Protein AF-A0AAJ7RKP2-F1 (afdb_monomer_lite)

Sequence (187 aa):
MNPEESEVTNAAKRKLEETSCDNNAKNNRKKKRFMWNNKCVTEAVYNLRLKQQQNFRIRKKSTSEDLPPESKAASKKQKMVFGRRIIDVDLWAQNDRCKKCGQILSLANIIEENRHGLASLLIIHCQECLLENSITTDKTFTAPDGKTMYDVNARIALGLIDAGMDWRHLNKLLGVLDMPPFNNHLL

Structure (mmCIF, N/CA/C/O backbone):
data_AF-A0AAJ7RKP2-F1
#
_entry.id   AF-A0AAJ7RKP2-F1
#
loop_
_atom_site.group_PDB
_atom_site.id
_atom_site.type_symbol
_atom_site.label_atom_id
_atom_site.label_alt_id
_atom_site.label_comp_id
_atom_site.label_asym_id
_atom_site.label_entity_id
_atom_site.label_seq_id
_atom_site.pdbx_PDB_ins_code
_atom_site.Cartn_x
_atom_site.Cartn_y
_atom_site.Cartn_z
_atom_site.occupancy
_atom_site.B_iso_or_equiv
_atom_site.auth_seq_id
_atom_site.auth_comp_id
_atom_site.auth_asym_id
_atom_site.auth_atom_id
_atom_site.pdbx_PDB_model_num
ATOM 1 N N . MET A 1 1 ? 67.454 -4.619 -50.460 1.00 35.38 1 MET A N 1
ATOM 2 C CA . MET A 1 1 ? 67.508 -3.650 -49.345 1.00 35.38 1 MET A CA 1
ATOM 3 C C . MET A 1 1 ? 66.074 -3.236 -49.052 1.00 35.38 1 MET A C 1
ATOM 5 O O . MET A 1 1 ? 65.345 -3.030 -50.013 1.00 35.38 1 MET A O 1
ATOM 9 N N . ASN A 1 2 ? 65.706 -3.163 -47.774 1.00 32.84 2 ASN A N 1
ATOM 10 C CA . ASN A 1 2 ? 64.462 -2.577 -47.229 1.00 32.84 2 ASN A CA 1
ATOM 11 C C . ASN A 1 2 ? 64.867 -1.304 -46.428 1.00 32.84 2 ASN A C 1
ATOM 13 O O . ASN A 1 2 ? 66.087 -1.109 -46.307 1.00 32.84 2 ASN A O 1
ATOM 17 N N . PRO A 1 3 ? 63.968 -0.520 -45.777 1.00 45.53 3 PRO A N 1
ATOM 18 C CA . PRO A 1 3 ? 62.492 -0.379 -45.874 1.00 45.53 3 PRO A CA 1
ATOM 19 C C . PRO A 1 3 ? 62.134 0.854 -46.772 1.00 45.53 3 PRO A C 1
ATOM 21 O O . PRO A 1 3 ? 62.784 0.943 -47.812 1.00 45.53 3 PRO A O 1
ATOM 24 N N . GLU A 1 4 ? 61.179 1.801 -46.620 1.00 33.44 4 GLU A N 1
ATOM 25 C CA . GLU A 1 4 ? 60.130 2.221 -45.639 1.00 33.44 4 GLU A CA 1
ATOM 26 C C . GLU A 1 4 ? 58.925 2.845 -46.415 1.00 33.44 4 GLU A C 1
ATOM 28 O O . GLU A 1 4 ? 59.119 3.294 -47.543 1.00 33.44 4 GLU A O 1
ATOM 33 N N . GLU A 1 5 ? 57.648 2.941 -45.990 1.00 36.19 5 GLU A N 1
ATOM 34 C CA . GLU A 1 5 ? 56.895 2.604 -44.750 1.00 36.19 5 GLU A CA 1
ATOM 35 C C . GLU A 1 5 ? 56.511 3.763 -43.773 1.00 36.19 5 GLU A C 1
ATOM 37 O O . GLU A 1 5 ? 56.813 3.714 -42.586 1.00 36.19 5 GLU A O 1
ATOM 42 N N . SER A 1 6 ? 55.752 4.775 -44.244 1.00 34.06 6 SER A N 1
ATOM 43 C CA . SER A 1 6 ? 54.867 5.652 -43.417 1.00 34.06 6 SER A CA 1
ATOM 44 C C . SER A 1 6 ? 53.669 6.149 -44.262 1.00 34.06 6 SER A C 1
ATOM 46 O O . SER A 1 6 ? 53.857 6.656 -45.362 1.00 34.06 6 SER A O 1
ATOM 48 N N . GLU A 1 7 ? 52.392 5.858 -43.978 1.00 36.50 7 GLU A N 1
ATOM 49 C CA . GLU A 1 7 ? 51.539 6.154 -42.804 1.00 36.50 7 GLU A CA 1
ATOM 50 C C . GLU A 1 7 ? 51.368 7.647 -42.465 1.00 36.50 7 GLU A C 1
ATOM 52 O O . GLU A 1 7 ? 52.338 8.319 -42.143 1.00 36.50 7 GLU A O 1
ATOM 57 N N . VAL A 1 8 ? 50.108 8.129 -42.443 1.00 37.19 8 VAL A N 1
ATOM 58 C CA . VAL A 1 8 ? 49.501 8.875 -41.310 1.00 37.19 8 VAL A CA 1
ATOM 59 C C . VAL A 1 8 ? 47.981 9.102 -41.518 1.00 37.19 8 VAL A C 1
ATOM 61 O O . VAL A 1 8 ? 47.532 9.791 -42.427 1.00 37.19 8 VAL A O 1
ATOM 64 N N . THR A 1 9 ? 47.207 8.458 -40.638 1.00 36.12 9 THR A N 1
ATOM 65 C CA . THR A 1 9 ? 45.833 8.735 -40.147 1.00 36.12 9 THR A CA 1
ATOM 66 C C . THR A 1 9 ? 44.694 9.218 -41.078 1.00 36.12 9 THR A C 1
ATOM 68 O O . THR A 1 9 ? 44.507 10.395 -41.380 1.00 36.12 9 THR A O 1
ATOM 71 N N . ASN A 1 10 ? 43.720 8.320 -41.288 1.00 40.62 10 ASN A N 1
ATOM 72 C CA . ASN A 1 10 ? 42.314 8.701 -41.489 1.00 40.62 10 ASN A CA 1
ATOM 73 C C . ASN A 1 10 ? 41.689 9.173 -40.156 1.00 40.62 10 ASN A C 1
ATOM 75 O O . ASN A 1 10 ? 41.161 8.355 -39.401 1.00 40.62 10 ASN A O 1
ATOM 79 N N . ALA A 1 11 ? 41.701 10.478 -39.858 1.00 32.72 11 ALA A N 1
ATOM 80 C CA . ALA A 1 11 ? 40.948 11.026 -38.723 1.00 32.72 11 ALA A CA 1
ATOM 81 C C . ALA A 1 11 ? 40.487 12.487 -38.905 1.00 32.72 11 ALA A C 1
ATOM 83 O O . ALA A 1 11 ? 41.212 13.346 -39.389 1.00 32.72 11 ALA A O 1
ATOM 84 N N . ALA A 1 12 ? 39.273 12.765 -38.417 1.00 35.06 12 ALA A N 1
ATOM 85 C CA . ALA A 1 12 ? 38.769 14.086 -38.023 1.00 35.06 12 ALA A CA 1
ATOM 86 C C . ALA A 1 12 ? 38.874 15.270 -39.021 1.00 35.06 12 ALA A C 1
ATOM 88 O O . ALA A 1 12 ? 39.629 16.217 -38.812 1.00 35.06 12 ALA A O 1
ATOM 89 N N . LYS A 1 13 ? 37.904 15.360 -39.946 1.00 36.78 13 LYS A N 1
ATOM 90 C CA . LYS A 1 13 ? 37.285 16.658 -40.303 1.00 36.78 13 LYS A CA 1
ATOM 91 C C . LYS A 1 13 ? 35.770 16.559 -40.535 1.00 36.78 13 LYS A C 1
ATOM 93 O O . LYS A 1 13 ? 35.232 16.875 -41.588 1.00 36.78 13 LYS A O 1
ATOM 98 N N . ARG A 1 14 ? 35.048 16.142 -39.485 1.00 41.62 14 ARG A N 1
ATOM 99 C CA . ARG A 1 14 ? 33.600 16.389 -39.377 1.00 41.62 14 ARG A CA 1
ATOM 100 C C . ARG A 1 14 ? 33.359 17.874 -39.087 1.00 41.62 14 ARG A C 1
ATOM 102 O O . ARG A 1 14 ? 33.571 18.287 -37.949 1.00 41.62 14 ARG A O 1
ATOM 109 N N . LYS A 1 15 ? 32.816 18.623 -40.047 1.00 37.19 15 LYS A N 1
ATOM 110 C CA . LYS A 1 15 ? 31.794 19.659 -39.803 1.00 37.19 15 LYS A CA 1
ATOM 111 C C . LYS A 1 15 ? 31.201 20.156 -41.122 1.00 37.19 15 LYS A C 1
ATOM 113 O O . LYS A 1 15 ? 31.945 20.482 -42.029 1.00 37.19 15 LYS A O 1
ATOM 118 N N . LEU A 1 16 ? 29.869 20.193 -41.145 1.00 37.41 16 LEU A N 1
ATOM 119 C CA . LEU A 1 16 ? 29.014 21.155 -41.846 1.00 37.41 16 LEU A CA 1
ATOM 120 C C . LEU A 1 16 ? 29.610 21.847 -43.082 1.00 37.41 16 LEU A C 1
ATOM 122 O O . LEU A 1 16 ? 30.238 22.891 -42.954 1.00 37.41 16 LEU A O 1
ATOM 126 N N . GLU A 1 17 ? 29.209 21.378 -44.258 1.00 35.06 17 GLU A N 1
ATOM 127 C CA . GLU A 1 17 ? 28.733 22.316 -45.270 1.00 35.06 17 GLU A CA 1
ATOM 128 C C . GLU A 1 17 ? 27.442 21.754 -45.872 1.00 35.06 17 GLU A C 1
ATOM 130 O O . GLU A 1 17 ? 27.392 20.635 -46.386 1.00 35.06 17 GLU A O 1
ATOM 135 N N . GLU A 1 18 ? 26.350 22.486 -45.669 1.00 37.09 18 GLU A N 1
ATOM 136 C CA . GLU A 1 18 ? 25.053 22.180 -46.258 1.00 37.09 18 GLU A CA 1
ATOM 137 C C . GLU A 1 18 ? 24.962 22.813 -47.651 1.00 37.09 18 GLU A C 1
ATOM 139 O O . GLU A 1 18 ? 25.555 23.861 -47.896 1.00 37.09 18 GLU A O 1
ATOM 144 N N . THR A 1 19 ? 24.106 22.229 -48.495 1.00 38.47 19 THR A N 1
ATOM 145 C CA . THR A 1 19 ? 23.291 22.834 -49.575 1.00 38.47 19 THR A CA 1
ATOM 146 C C . THR A 1 19 ? 23.445 22.176 -50.951 1.00 38.47 19 THR A C 1
ATOM 148 O O . THR A 1 19 ? 24.338 21.380 -51.205 1.00 38.47 19 THR A O 1
ATOM 151 N N . SER A 1 20 ? 22.473 22.484 -51.817 1.00 38.22 20 SER A N 1
ATOM 152 C CA . SER A 1 20 ? 22.301 22.010 -53.193 1.00 38.22 20 SER A CA 1
ATOM 153 C C . SER A 1 20 ? 22.175 20.492 -53.394 1.00 38.22 20 SER A C 1
ATOM 155 O O . SER A 1 20 ? 23.133 19.750 -53.584 1.00 38.22 20 SER A O 1
ATOM 157 N N . CYS A 1 21 ? 20.921 20.044 -53.475 1.00 34.94 21 CYS A N 1
ATOM 158 C CA . CYS A 1 21 ? 20.537 18.825 -54.193 1.00 34.94 21 CYS A CA 1
ATOM 159 C C . CYS A 1 21 ? 19.445 19.155 -55.225 1.00 34.94 21 CYS A C 1
ATOM 161 O O . CYS A 1 21 ? 18.422 18.478 -55.306 1.00 34.94 21 CYS A O 1
ATOM 163 N N . ASP A 1 22 ? 19.674 20.215 -56.005 1.00 45.34 22 ASP A N 1
ATOM 164 C CA . ASP A 1 22 ? 18.934 20.516 -57.231 1.00 45.34 22 ASP A CA 1
ATOM 165 C C . ASP A 1 22 ? 19.913 20.457 -58.411 1.00 45.34 22 ASP A C 1
ATOM 167 O O . ASP A 1 22 ? 20.700 21.375 -58.616 1.00 45.34 22 ASP A O 1
ATOM 171 N N . ASN A 1 23 ? 19.884 19.349 -59.163 1.00 41.62 23 ASN A N 1
ATOM 172 C CA . ASN A 1 23 ? 20.432 19.242 -60.522 1.00 41.62 23 ASN A CA 1
ATOM 173 C C . ASN A 1 23 ? 20.024 17.910 -61.182 1.00 41.62 23 ASN A C 1
ATOM 175 O O . ASN A 1 23 ? 20.745 16.919 -61.125 1.00 41.62 23 ASN A O 1
ATOM 179 N N . ASN A 1 24 ? 18.851 17.859 -61.819 1.00 37.16 24 ASN A N 1
ATOM 180 C CA . ASN A 1 24 ? 18.738 18.055 -63.275 1.00 37.16 24 ASN A CA 1
ATOM 181 C C . ASN A 1 24 ? 17.252 17.954 -63.699 1.00 37.16 24 ASN A C 1
ATOM 183 O O . ASN A 1 24 ? 16.451 17.270 -63.060 1.00 37.16 24 ASN A O 1
ATOM 187 N N . ALA A 1 25 ? 16.854 18.653 -64.761 1.00 44.56 25 ALA A N 1
ATOM 188 C CA . ALA A 1 25 ? 15.453 18.804 -65.154 1.00 44.56 25 ALA A CA 1
ATOM 189 C C . ALA A 1 25 ? 15.042 17.863 -66.300 1.00 44.56 25 ALA A C 1
ATOM 191 O O . ALA A 1 25 ? 15.819 17.674 -67.232 1.00 44.56 25 ALA A O 1
ATOM 192 N N . LYS A 1 26 ? 13.790 17.355 -66.253 1.00 38.03 26 LYS A N 1
ATOM 193 C CA . LYS A 1 26 ? 12.857 17.115 -67.394 1.00 38.03 26 LYS A CA 1
ATOM 194 C C . LYS A 1 26 ? 11.640 16.247 -67.002 1.00 38.03 26 LYS A C 1
ATOM 196 O O . LYS A 1 26 ? 11.509 15.107 -67.436 1.00 38.03 26 LYS A O 1
ATOM 201 N N . ASN A 1 27 ? 10.704 16.797 -66.218 1.00 42.06 27 ASN A N 1
ATOM 202 C CA . ASN A 1 27 ? 9.262 16.587 -66.458 1.00 42.06 27 ASN A CA 1
ATOM 203 C C . ASN A 1 27 ? 8.387 17.521 -65.605 1.00 42.06 27 ASN A C 1
ATOM 205 O O . ASN A 1 27 ? 8.597 17.659 -64.401 1.00 42.06 27 ASN A O 1
ATOM 209 N N . ASN A 1 28 ? 7.396 18.169 -66.222 1.00 49.28 28 ASN A N 1
ATOM 210 C CA . ASN A 1 28 ? 6.737 19.340 -65.636 1.00 49.28 28 ASN A CA 1
ATOM 211 C C . ASN A 1 28 ? 5.505 18.987 -64.776 1.00 49.28 28 ASN A C 1
ATOM 213 O O . ASN A 1 28 ? 4.363 19.269 -65.133 1.00 49.28 28 ASN A O 1
ATOM 217 N N . ARG A 1 29 ? 5.739 18.358 -63.617 1.00 52.34 29 ARG A N 1
ATOM 218 C CA . ARG A 1 29 ? 4.747 18.238 -62.532 1.00 52.34 29 ARG A CA 1
ATOM 219 C C . ARG A 1 29 ? 5.409 18.584 -61.200 1.00 52.34 29 ARG A C 1
ATOM 221 O O . ARG A 1 29 ? 6.260 17.834 -60.725 1.00 52.34 29 ARG A O 1
ATOM 228 N N . LYS A 1 30 ? 4.998 19.696 -60.575 1.00 52.50 30 LYS A N 1
ATOM 229 C CA . LYS A 1 30 ? 5.442 20.103 -59.227 1.00 52.50 30 LYS A CA 1
ATOM 230 C C . LYS A 1 30 ? 5.014 19.044 -58.197 1.00 52.50 30 LYS A C 1
ATOM 232 O O . LYS A 1 30 ? 3.903 19.102 -57.675 1.00 52.50 30 LYS A O 1
ATOM 237 N N . LYS A 1 31 ? 5.877 18.057 -57.917 1.00 60.72 31 LYS A N 1
ATOM 238 C CA . LYS A 1 31 ? 5.643 17.052 -56.865 1.00 60.72 31 LYS A CA 1
ATOM 239 C C . LYS A 1 31 ? 5.472 17.776 -55.526 1.00 60.72 31 LYS A C 1
ATOM 241 O O . LYS A 1 31 ? 6.355 18.532 -55.122 1.00 60.72 31 LYS A O 1
ATOM 246 N N . LYS A 1 32 ? 4.345 17.555 -54.841 1.00 66.56 32 LYS A N 1
ATOM 247 C CA . LYS A 1 32 ? 4.100 18.122 -53.507 1.00 66.56 32 LYS A CA 1
ATOM 248 C C . LYS A 1 32 ? 5.187 17.612 -52.553 1.00 66.56 32 LYS A C 1
ATOM 250 O O . LYS A 1 32 ? 5.325 16.405 -52.366 1.00 66.56 32 LYS A O 1
ATOM 255 N N . ARG A 1 33 ? 5.983 18.521 -51.978 1.00 77.00 33 ARG A N 1
ATOM 256 C CA . ARG A 1 33 ? 6.987 18.185 -50.956 1.00 77.00 33 ARG A CA 1
ATOM 257 C C . ARG A 1 33 ? 6.261 18.070 -49.619 1.00 77.00 33 ARG A C 1
ATOM 259 O O . ARG A 1 33 ? 5.854 19.080 -49.053 1.00 77.00 33 ARG A O 1
ATOM 266 N N . PHE A 1 34 ? 6.065 16.848 -49.137 1.00 82.31 34 PHE A N 1
ATOM 267 C CA . PHE A 1 34 ? 5.473 16.619 -47.824 1.00 82.31 34 PHE A CA 1
ATOM 268 C C . PHE A 1 34 ? 6.541 16.827 -46.748 1.00 82.31 34 PHE A C 1
ATOM 270 O O . PHE A 1 34 ? 7.659 16.323 -46.864 1.00 82.31 34 PHE A O 1
ATOM 277 N N . MET A 1 35 ? 6.209 17.600 -45.717 1.00 85.12 35 MET A N 1
ATOM 278 C CA . MET A 1 35 ? 7.145 18.036 -44.678 1.00 85.12 35 MET A CA 1
ATOM 279 C C . MET A 1 35 ? 6.610 17.662 -43.299 1.00 85.12 35 MET A C 1
ATOM 281 O O . MET A 1 35 ? 5.422 17.820 -43.027 1.00 85.12 35 MET A O 1
ATOM 285 N N . TRP A 1 36 ? 7.484 17.193 -42.411 1.00 80.69 36 TRP A N 1
ATOM 286 C CA . TRP A 1 36 ? 7.141 16.938 -41.012 1.00 80.69 36 TRP A CA 1
ATOM 287 C C . TRP A 1 36 ? 8.339 17.235 -40.110 1.00 80.69 36 TRP A C 1
ATOM 289 O O . TRP A 1 36 ? 9.425 16.709 -40.350 1.00 80.69 36 TRP A O 1
ATOM 299 N N . ASN A 1 37 ? 8.150 18.062 -39.076 1.00 79.56 37 ASN A N 1
ATOM 300 C CA . ASN A 1 37 ? 9.216 18.573 -38.198 1.00 79.56 37 ASN A CA 1
ATOM 301 C C . ASN A 1 37 ? 10.446 19.047 -39.005 1.00 79.56 37 ASN A C 1
ATOM 303 O O . ASN A 1 37 ? 11.563 18.577 -38.796 1.00 79.56 37 ASN A O 1
ATOM 307 N N . ASN A 1 38 ? 10.201 19.921 -39.987 1.00 77.31 38 ASN A N 1
ATOM 308 C CA . ASN A 1 38 ? 11.175 20.502 -40.921 1.00 77.31 38 ASN A CA 1
ATOM 309 C C . ASN A 1 38 ? 11.987 19.504 -41.777 1.00 77.31 38 ASN A C 1
ATOM 311 O O . ASN A 1 38 ? 12.939 19.904 -42.440 1.00 77.31 38 ASN A O 1
ATOM 315 N N . LYS A 1 39 ? 11.588 18.226 -41.847 1.00 82.31 39 LYS A N 1
ATOM 316 C CA . LYS A 1 39 ? 12.206 17.212 -42.719 1.00 82.31 39 LYS A CA 1
ATOM 317 C C . LYS A 1 39 ? 11.272 16.818 -43.864 1.00 82.31 39 LYS A C 1
ATOM 319 O O . LYS A 1 39 ? 10.075 16.628 -43.645 1.00 82.31 39 LYS A O 1
ATOM 324 N N . CYS A 1 40 ? 11.827 16.654 -45.068 1.00 84.50 40 CYS A N 1
ATOM 325 C CA . CYS A 1 40 ? 11.116 16.051 -46.200 1.00 84.50 40 CYS A CA 1
ATOM 326 C C . CYS A 1 40 ? 10.730 14.602 -45.863 1.00 84.50 40 CYS A C 1
ATOM 328 O O . CYS A 1 40 ? 11.550 13.834 -45.361 1.00 84.50 40 CYS A O 1
ATOM 330 N N . VAL A 1 41 ? 9.486 14.228 -46.155 1.00 86.75 41 VAL A N 1
ATOM 331 C CA . VAL A 1 41 ? 8.935 12.879 -45.972 1.00 86.75 41 VAL A CA 1
ATOM 332 C C . VAL A 1 41 ? 8.134 12.461 -47.208 1.00 86.75 41 VAL A C 1
ATOM 334 O O . VAL A 1 41 ? 7.788 13.286 -48.052 1.00 86.75 41 VAL A O 1
ATOM 337 N N . THR A 1 42 ? 7.822 11.170 -47.328 1.00 87.62 42 THR A N 1
ATOM 338 C CA . THR A 1 42 ? 6.896 10.685 -48.360 1.00 87.62 42 THR A CA 1
ATOM 339 C C . THR A 1 42 ? 5.444 11.003 -47.994 1.00 87.62 42 THR A C 1
ATOM 341 O O . THR A 1 42 ? 5.091 11.132 -46.819 1.00 87.62 42 THR A O 1
ATOM 344 N N . GLU A 1 43 ? 4.582 11.079 -49.009 1.00 88.25 43 GLU A N 1
ATOM 345 C CA . GLU A 1 43 ?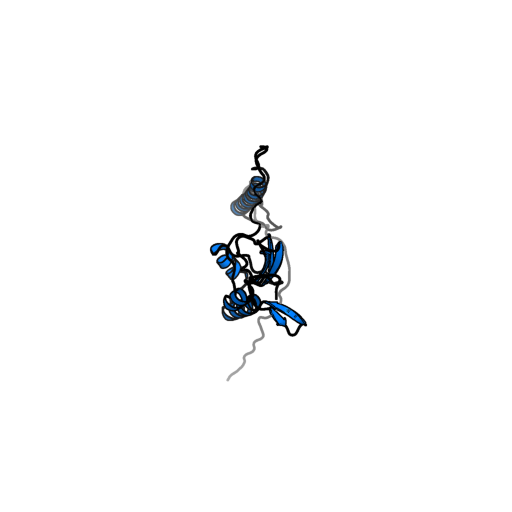 3.137 11.306 -48.863 1.00 88.25 43 GLU A CA 1
ATOM 346 C C . GLU A 1 43 ? 2.480 10.298 -47.906 1.00 88.25 43 GLU A C 1
ATOM 348 O O . GLU A 1 43 ? 1.730 10.681 -47.009 1.00 88.25 43 GLU A O 1
ATOM 353 N N . ALA A 1 44 ? 2.845 9.016 -48.016 1.00 84.94 44 ALA A N 1
ATOM 354 C CA . ALA A 1 44 ? 2.363 7.960 -47.128 1.00 84.94 44 ALA A CA 1
ATOM 355 C C . ALA A 1 44 ? 2.734 8.205 -45.652 1.00 84.94 44 ALA A C 1
ATOM 357 O O . ALA A 1 44 ? 1.886 8.057 -44.773 1.00 84.94 44 ALA A O 1
ATOM 358 N N . VAL A 1 45 ? 3.972 8.632 -45.367 1.00 84.50 45 VAL A N 1
ATOM 359 C CA . VAL A 1 45 ? 4.431 8.937 -43.998 1.00 84.50 45 VAL A CA 1
ATOM 360 C C . VAL A 1 45 ? 3.725 10.171 -43.433 1.00 84.50 45 VAL A C 1
ATOM 362 O O . VAL A 1 45 ? 3.376 10.189 -42.253 1.00 84.50 45 VAL A O 1
ATOM 365 N N . TYR A 1 46 ? 3.478 11.188 -44.260 1.00 90.00 46 TYR A N 1
ATOM 366 C CA . TYR A 1 46 ? 2.739 12.386 -43.860 1.00 90.00 46 TYR A CA 1
ATOM 367 C C . TYR A 1 46 ? 1.268 12.070 -43.540 1.00 90.00 46 TYR A C 1
ATOM 369 O O . TYR A 1 46 ? 0.792 12.365 -42.441 1.00 90.00 46 TYR A O 1
ATOM 377 N N . ASN A 1 47 ? 0.576 11.377 -44.447 1.00 89.88 47 ASN A N 1
ATOM 378 C CA . ASN A 1 47 ? -0.832 11.008 -44.290 1.00 89.88 47 ASN A CA 1
ATOM 379 C C . ASN A 1 47 ? -1.050 10.043 -43.107 1.00 89.88 47 ASN A C 1
ATOM 381 O O . ASN A 1 47 ? -2.022 10.188 -42.361 1.00 89.88 47 ASN A O 1
ATOM 385 N N . LEU A 1 48 ? -0.115 9.115 -42.862 1.00 89.44 48 LEU A N 1
ATOM 386 C CA . LEU A 1 48 ? -0.133 8.244 -41.681 1.00 89.44 48 LEU A CA 1
ATOM 387 C C . LEU A 1 48 ? -0.058 9.048 -40.372 1.00 89.44 48 LEU A C 1
ATOM 389 O O . LEU A 1 48 ? -0.813 8.772 -39.439 1.00 89.44 48 LEU A O 1
ATOM 393 N N . ARG A 1 49 ? 0.813 10.064 -40.300 1.00 88.44 49 ARG A N 1
ATOM 394 C CA . ARG A 1 49 ? 0.973 10.910 -39.104 1.00 88.44 49 ARG A CA 1
ATOM 395 C C . ARG A 1 49 ? -0.230 11.828 -38.865 1.00 88.44 49 ARG A C 1
ATOM 397 O O . ARG A 1 49 ? -0.629 12.000 -37.714 1.00 88.44 49 ARG A O 1
ATOM 404 N N . LEU A 1 50 ? -0.868 12.340 -39.922 1.00 87.50 50 LEU A N 1
ATOM 405 C CA . LEU A 1 50 ? -2.152 13.046 -39.804 1.00 87.50 50 LEU A CA 1
ATOM 406 C C . LEU A 1 50 ? -3.252 12.134 -39.239 1.00 87.50 50 LEU A C 1
ATOM 408 O O . LEU A 1 50 ? -3.930 12.517 -38.283 1.00 87.50 50 LEU A O 1
ATOM 412 N N . LYS A 1 51 ? -3.382 10.902 -39.753 1.00 87.81 51 LYS A N 1
ATOM 413 C CA . LYS A 1 51 ? -4.353 9.914 -39.248 1.00 87.81 51 LYS A CA 1
ATOM 414 C C . LYS A 1 51 ? -4.090 9.545 -37.781 1.00 87.81 51 LYS A C 1
ATOM 416 O O . LYS A 1 51 ? -5.027 9.429 -36.996 1.00 87.81 51 LYS A O 1
ATOM 421 N N . GLN A 1 52 ? -2.823 9.434 -37.373 1.00 85.62 52 GLN A N 1
ATOM 422 C CA . GLN A 1 52 ? -2.450 9.248 -35.965 1.00 85.62 52 GLN A CA 1
ATOM 423 C C . GLN A 1 52 ? -2.889 10.437 -35.092 1.00 85.62 52 GLN A C 1
ATOM 425 O O . GLN A 1 52 ? -3.527 10.221 -34.061 1.00 85.62 52 GLN A O 1
ATOM 430 N N . GLN A 1 53 ? -2.623 11.684 -35.502 1.00 83.12 53 GLN A N 1
ATOM 431 C CA . GLN A 1 53 ? -3.070 12.873 -34.758 1.00 83.12 53 GLN A CA 1
ATOM 432 C C . GLN A 1 53 ? -4.598 12.965 -34.643 1.00 83.12 53 GLN A C 1
ATOM 434 O O . GLN A 1 53 ? -5.107 13.299 -33.572 1.00 83.12 53 GLN A O 1
ATOM 439 N N . GLN A 1 54 ? -5.335 12.642 -35.711 1.00 80.12 54 GLN A N 1
ATOM 440 C CA . GLN A 1 54 ? -6.798 12.567 -35.678 1.00 80.12 54 GLN A CA 1
ATOM 441 C C . GLN A 1 54 ? -7.275 11.517 -34.667 1.00 80.12 54 GLN A C 1
ATOM 443 O O . GLN A 1 54 ? -8.072 11.848 -33.794 1.00 80.12 54 GLN A O 1
ATOM 448 N N . ASN A 1 55 ? -6.720 10.302 -34.693 1.00 79.44 55 ASN A N 1
ATOM 449 C CA . ASN A 1 55 ? -7.074 9.241 -33.745 1.00 79.44 55 ASN A CA 1
ATOM 450 C C . ASN A 1 55 ? -6.804 9.634 -32.277 1.00 79.44 55 ASN A C 1
ATOM 452 O O . ASN A 1 55 ? -7.613 9.320 -31.404 1.00 79.44 55 ASN A O 1
ATOM 456 N N . PHE A 1 56 ? -5.710 10.350 -31.986 1.00 69.69 56 PHE A N 1
ATOM 457 C CA . PHE A 1 56 ? -5.446 10.879 -30.639 1.00 69.69 56 PHE A CA 1
ATOM 458 C C . PHE A 1 56 ? -6.448 11.965 -30.212 1.00 69.69 56 PHE A C 1
ATOM 460 O O . PHE A 1 56 ? -6.855 11.991 -29.050 1.00 69.69 56 PHE A O 1
ATOM 467 N N . ARG A 1 57 ? -6.875 12.842 -31.132 1.00 69.38 57 ARG A N 1
ATOM 468 C CA . ARG A 1 57 ? -7.906 13.862 -30.860 1.00 69.38 57 ARG A CA 1
ATOM 469 C C . ARG A 1 57 ? -9.286 13.241 -30.643 1.00 69.38 57 ARG A C 1
ATOM 471 O O . ARG A 1 57 ? -9.955 13.613 -29.687 1.00 69.38 57 ARG A O 1
ATOM 478 N N . ILE A 1 58 ? -9.671 12.268 -31.472 1.00 69.88 58 ILE A N 1
ATOM 479 C CA . ILE A 1 58 ? -10.931 11.519 -31.342 1.00 69.88 58 ILE A CA 1
ATOM 480 C C . ILE A 1 58 ? -10.984 10.821 -29.980 1.00 69.88 58 ILE A C 1
ATOM 482 O O . ILE A 1 58 ? -11.939 11.033 -29.243 1.00 69.88 58 ILE A O 1
ATOM 486 N N . ARG A 1 59 ? -9.921 10.096 -29.593 1.00 61.97 59 ARG A N 1
ATOM 487 C CA . ARG A 1 59 ? -9.834 9.443 -28.273 1.00 61.97 59 ARG A CA 1
ATOM 488 C C . ARG A 1 59 ? -9.992 10.418 -27.107 1.00 61.97 59 ARG A C 1
ATOM 490 O O . ARG A 1 59 ? -10.670 10.079 -26.148 1.00 61.97 59 ARG A O 1
ATOM 497 N N . LYS A 1 60 ? -9.408 11.623 -27.182 1.00 57.44 60 LYS A N 1
ATOM 498 C CA . LYS A 1 60 ? -9.626 12.657 -26.155 1.00 57.44 60 LYS A CA 1
ATOM 499 C C . LYS A 1 60 ? -11.070 13.175 -26.127 1.00 57.44 60 LYS A C 1
ATOM 501 O O . LYS A 1 60 ? -11.559 13.453 -25.041 1.00 57.44 60 LYS A O 1
ATOM 506 N N . LYS A 1 61 ? -11.741 13.291 -27.281 1.00 54.41 61 LYS A N 1
ATOM 507 C CA . LYS A 1 61 ? -13.119 13.806 -27.381 1.00 54.41 61 LYS A CA 1
ATOM 508 C C . LYS A 1 61 ? -14.169 12.799 -26.892 1.00 54.41 61 LYS A C 1
ATOM 510 O O . LYS A 1 61 ? -15.075 13.186 -26.163 1.00 54.41 61 LYS A O 1
ATOM 515 N N . SER A 1 62 ? -13.992 11.505 -27.179 1.00 55.44 62 SER A N 1
ATOM 516 C CA . SER A 1 62 ? -14.847 10.436 -26.627 1.00 55.44 62 SER A CA 1
ATOM 517 C C . SER A 1 62 ? -14.760 10.320 -25.099 1.00 55.44 62 SER A C 1
ATOM 519 O O . SER A 1 62 ? -15.688 9.856 -24.459 1.00 55.44 62 SER A O 1
ATOM 521 N N . THR A 1 63 ? -13.671 10.779 -24.472 1.00 46.38 63 THR A N 1
ATOM 522 C CA . THR A 1 63 ? -13.565 10.831 -22.999 1.00 46.38 63 THR A CA 1
ATOM 523 C C . THR A 1 63 ? -14.304 12.032 -22.383 1.00 46.38 63 THR A C 1
ATOM 525 O O . THR A 1 63 ? -14.382 12.125 -21.163 1.00 46.38 63 THR A O 1
ATOM 528 N N . SER A 1 64 ? -14.841 12.956 -23.191 1.00 54.00 64 SER A N 1
ATOM 529 C CA . SER A 1 64 ? -15.469 14.201 -22.716 1.00 54.00 64 SER A CA 1
ATOM 530 C C . SER A 1 64 ? -16.946 14.388 -23.080 1.00 54.00 64 SER A C 1
ATOM 532 O O . SER A 1 64 ? -17.536 15.354 -22.610 1.00 54.00 64 SER A O 1
ATOM 534 N N . GLU A 1 65 ? -17.542 13.525 -23.911 1.00 52.09 65 GLU A N 1
ATOM 535 C CA . GLU A 1 65 ? -18.911 13.736 -24.432 1.00 52.09 65 GLU A CA 1
ATOM 536 C C . GLU A 1 65 ? -19.928 12.639 -24.056 1.00 52.09 65 GLU A C 1
ATOM 538 O O . GLU A 1 65 ? -21.128 12.881 -24.145 1.00 52.09 65 GLU A O 1
ATOM 543 N N . ASP A 1 66 ? -19.487 11.481 -23.551 1.00 48.34 66 ASP A N 1
ATOM 544 C CA . ASP A 1 66 ? -20.364 10.361 -23.170 1.00 48.34 66 ASP A CA 1
ATOM 545 C C . ASP A 1 66 ? -20.825 10.429 -21.691 1.00 48.34 66 ASP A C 1
ATOM 547 O O . ASP A 1 66 ? -20.560 9.531 -20.889 1.00 48.34 66 ASP A O 1
ATOM 551 N N . LEU A 1 67 ? -21.537 11.501 -21.316 1.00 48.34 67 LEU A N 1
ATOM 552 C CA . LEU A 1 67 ? -22.267 11.608 -20.039 1.00 48.34 67 LEU A CA 1
ATOM 553 C C . LEU A 1 67 ? -23.753 11.958 -20.277 1.00 48.34 67 LEU A C 1
ATOM 555 O O . LEU A 1 67 ? -24.050 13.088 -20.667 1.00 48.34 67 LEU A O 1
ATOM 559 N N . PRO A 1 68 ? -24.701 11.028 -20.033 1.00 47.81 68 PRO A N 1
ATOM 560 C CA . PRO A 1 68 ? -26.133 11.294 -20.186 1.00 47.81 68 PRO A CA 1
ATOM 561 C C . PRO A 1 68 ? -26.680 12.287 -19.142 1.00 47.81 68 PRO A C 1
ATOM 563 O O . PRO A 1 68 ? -26.227 12.273 -17.993 1.00 47.81 68 PRO A O 1
ATOM 566 N N . PRO A 1 69 ? -27.693 13.105 -19.488 1.00 50.84 69 PRO A N 1
ATOM 567 C CA . PRO A 1 69 ? -28.322 14.023 -18.546 1.00 50.84 69 PRO A CA 1
ATOM 568 C C . PRO A 1 69 ? -29.265 13.311 -17.558 1.00 50.84 69 PRO A C 1
ATOM 570 O O . PRO A 1 69 ? -30.136 12.544 -17.952 1.00 50.84 69 PRO A O 1
ATOM 573 N N . GLU A 1 70 ? -29.083 13.649 -16.280 1.00 55.16 70 GLU A N 1
ATOM 574 C CA . GLU A 1 70 ? -30.015 13.574 -15.140 1.00 55.16 70 GLU A CA 1
ATOM 575 C C . GLU A 1 70 ? -30.888 12.322 -14.893 1.00 55.16 70 GLU A C 1
ATOM 577 O O . GLU A 1 70 ? -31.857 12.030 -15.586 1.00 55.16 70 GLU A O 1
ATOM 582 N N . SER A 1 71 ? -30.722 11.737 -13.699 1.00 40.03 71 SER A N 1
ATOM 583 C CA . SER A 1 71 ? -31.879 11.366 -12.866 1.00 40.03 71 SER A CA 1
ATOM 584 C C . SER A 1 71 ? -31.532 11.443 -11.372 1.00 40.03 71 SER A C 1
ATOM 586 O O . SER A 1 71 ? -30.411 11.141 -10.958 1.00 40.03 71 SER A O 1
ATOM 588 N N . LYS A 1 72 ? -32.490 11.871 -10.538 1.00 46.84 72 LYS A N 1
ATOM 589 C CA . LYS A 1 72 ? -32.321 11.958 -9.076 1.00 46.84 72 LYS A CA 1
ATOM 590 C C . LYS A 1 72 ? -32.539 10.585 -8.431 1.00 46.84 72 LYS A C 1
ATOM 592 O O . LYS A 1 72 ? -33.629 10.293 -7.948 1.00 46.84 72 LYS A O 1
ATOM 597 N N . ALA A 1 73 ? -31.498 9.758 -8.410 1.00 40.12 73 ALA A N 1
ATOM 598 C CA . ALA A 1 73 ? -31.471 8.480 -7.696 1.00 40.12 73 ALA A CA 1
ATOM 599 C C . ALA A 1 73 ? -30.355 8.464 -6.636 1.00 40.12 73 ALA A C 1
ATOM 601 O O . ALA A 1 73 ? -29.333 9.130 -6.793 1.00 40.12 73 ALA A O 1
ATOM 602 N N . ALA A 1 74 ? -30.572 7.727 -5.541 1.00 45.38 74 ALA A N 1
ATOM 603 C CA . ALA A 1 74 ? -29.749 7.775 -4.329 1.00 45.38 74 ALA A CA 1
ATOM 604 C C . ALA A 1 74 ? -28.235 7.677 -4.597 1.00 45.38 74 ALA A C 1
ATOM 606 O O . ALA A 1 74 ? -27.764 6.750 -5.263 1.00 45.38 74 ALA A O 1
ATOM 607 N N . SER A 1 75 ? -27.469 8.601 -4.009 1.00 44.53 75 SER A N 1
ATOM 608 C CA . SER A 1 75 ? -26.012 8.674 -4.118 1.00 44.53 75 SER A CA 1
ATOM 609 C C . SER A 1 75 ? -25.330 7.515 -3.384 1.00 44.53 75 SER A C 1
ATOM 611 O O . SER A 1 75 ? -24.814 7.648 -2.273 1.00 44.53 75 SER A O 1
ATOM 613 N N . LYS A 1 76 ? -25.274 6.353 -4.047 1.00 48.69 76 LYS A N 1
ATOM 614 C CA . LYS A 1 76 ? -24.324 5.289 -3.712 1.00 48.69 76 LYS A CA 1
ATOM 615 C C . LYS A 1 76 ? -22.920 5.890 -3.757 1.00 48.69 76 LYS A C 1
ATOM 617 O O . LYS A 1 76 ? -22.375 6.080 -4.843 1.00 48.69 76 LYS A O 1
ATOM 622 N N . LYS A 1 77 ? -22.346 6.194 -2.584 1.00 55.84 77 LYS A N 1
ATOM 623 C CA . LYS A 1 77 ? -20.931 6.559 -2.454 1.00 55.84 77 LYS A CA 1
ATOM 624 C C . LYS A 1 77 ? -20.121 5.505 -3.206 1.00 55.84 77 LYS A C 1
ATOM 626 O O . LYS A 1 77 ? -20.192 4.322 -2.869 1.00 55.84 77 LYS A O 1
ATOM 631 N N . GLN A 1 78 ? -19.398 5.919 -4.242 1.00 51.12 78 GLN A N 1
ATOM 632 C CA . GLN A 1 78 ? -18.445 5.035 -4.901 1.00 51.12 78 GLN A CA 1
ATOM 633 C C . GLN A 1 78 ? -17.428 4.592 -3.844 1.00 51.12 78 GLN A C 1
ATOM 635 O O . GLN A 1 78 ? -16.973 5.415 -3.047 1.00 51.12 78 GLN A O 1
ATOM 640 N N . LYS A 1 79 ? -17.083 3.298 -3.805 1.00 55.81 79 LYS A N 1
ATOM 641 C CA . LYS A 1 79 ? -15.937 2.851 -3.005 1.00 55.81 79 LYS A CA 1
ATOM 642 C C . LYS A 1 79 ? -14.717 3.626 -3.503 1.00 55.81 79 LYS A C 1
ATOM 644 O O . LYS A 1 79 ? -14.449 3.605 -4.697 1.00 55.81 79 LYS A O 1
ATOM 649 N N . MET A 1 80 ? -13.997 4.316 -2.621 1.00 70.50 80 MET A N 1
ATOM 650 C CA . MET A 1 80 ? -12.874 5.154 -3.063 1.00 70.50 80 MET A CA 1
ATOM 651 C C . MET A 1 80 ? -11.621 4.329 -3.413 1.00 70.50 80 MET A C 1
ATOM 653 O O . MET A 1 80 ? -10.688 4.837 -4.032 1.00 70.50 80 MET A O 1
ATOM 657 N N . VAL A 1 81 ? -11.618 3.037 -3.061 1.00 83.38 81 VAL A N 1
ATOM 658 C CA . VA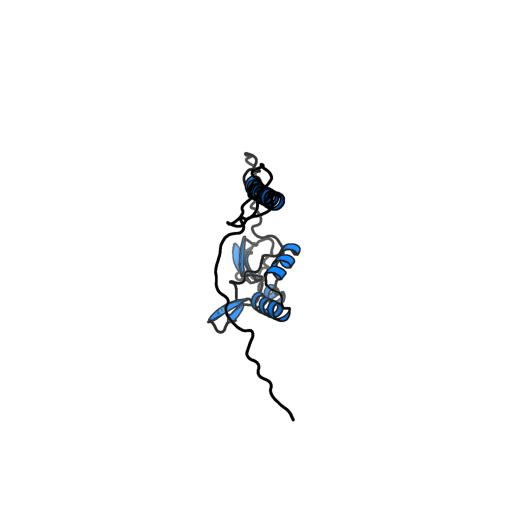L A 1 81 ? -10.488 2.116 -3.216 1.00 83.38 81 VAL A CA 1
ATOM 659 C C . VAL A 1 81 ? -10.903 0.887 -4.030 1.00 83.38 81 VAL A C 1
ATOM 661 O O . VAL A 1 81 ? -11.839 0.172 -3.665 1.00 83.38 81 VAL A O 1
ATOM 664 N N . PHE A 1 82 ? -10.176 0.645 -5.124 1.00 84.62 82 PHE A N 1
ATOM 665 C CA . PHE A 1 82 ? -10.355 -0.470 -6.062 1.00 84.62 82 PHE A CA 1
ATOM 666 C C . PHE A 1 82 ? -9.004 -1.053 -6.514 1.00 84.62 82 PHE A C 1
ATOM 668 O O . PHE A 1 82 ? -7.951 -0.430 -6.335 1.00 84.62 82 PHE A O 1
ATOM 675 N N . GLY A 1 83 ? -9.045 -2.231 -7.139 1.00 89.94 83 GLY A N 1
ATOM 676 C CA . GLY A 1 83 ? -7.877 -2.966 -7.627 1.00 89.94 83 GLY A CA 1
ATOM 677 C C . GLY A 1 83 ? -7.129 -3.736 -6.538 1.00 89.94 83 GLY A C 1
ATOM 678 O O . GLY A 1 83 ? -7.602 -3.878 -5.410 1.00 89.94 83 GLY A O 1
ATOM 679 N N . ARG A 1 84 ? -5.950 -4.254 -6.884 1.00 93.25 84 ARG A N 1
ATOM 680 C CA . ARG A 1 84 ? -5.096 -5.076 -6.012 1.00 93.25 84 ARG A CA 1
ATOM 681 C C . ARG A 1 84 ? -3.980 -4.245 -5.379 1.00 93.25 84 ARG A C 1
ATOM 683 O O . ARG A 1 84 ? -3.557 -3.237 -5.945 1.00 93.25 84 ARG A O 1
ATOM 690 N N . ARG A 1 85 ? -3.484 -4.666 -4.214 1.00 93.31 85 ARG A N 1
ATOM 691 C CA . ARG A 1 85 ? -2.352 -4.051 -3.494 1.00 93.31 85 ARG A CA 1
ATOM 692 C C . ARG A 1 85 ? -1.393 -5.128 -3.003 1.00 93.31 85 ARG A C 1
ATOM 694 O O . ARG A 1 85 ? -1.787 -6.285 -2.883 1.00 93.31 85 ARG A O 1
ATOM 701 N N . ILE A 1 86 ? -0.153 -4.733 -2.732 1.00 93.81 86 ILE A N 1
ATOM 702 C CA . ILE A 1 86 ? 0.827 -5.567 -2.033 1.00 93.81 86 ILE A CA 1
ATOM 703 C C . ILE A 1 86 ? 0.709 -5.245 -0.540 1.00 93.81 86 ILE A C 1
ATOM 705 O O . ILE A 1 86 ? 0.617 -4.072 -0.170 1.00 93.81 86 ILE A O 1
ATOM 709 N N . ILE A 1 87 ? 0.649 -6.285 0.292 1.00 94.69 87 ILE A N 1
ATOM 710 C CA . ILE A 1 87 ? 0.471 -6.176 1.742 1.00 94.69 87 ILE A CA 1
ATOM 711 C C . ILE A 1 87 ? 1.456 -7.122 2.434 1.00 94.69 87 ILE A C 1
ATOM 713 O O . ILE A 1 87 ? 1.500 -8.310 2.114 1.00 94.69 87 ILE A O 1
ATOM 717 N N . ASP A 1 88 ? 2.211 -6.599 3.395 1.00 95.50 88 ASP A N 1
ATOM 718 C CA . ASP A 1 88 ? 2.944 -7.373 4.392 1.00 95.50 88 ASP A CA 1
ATOM 719 C C . ASP A 1 88 ? 1.932 -7.987 5.372 1.00 95.50 88 ASP A C 1
ATOM 721 O O . ASP A 1 88 ? 1.286 -7.285 6.153 1.00 95.50 88 ASP A O 1
ATOM 725 N N . VAL A 1 89 ? 1.735 -9.303 5.272 1.00 95.50 89 VAL A N 1
ATOM 726 C CA . VAL A 1 89 ? 0.680 -10.024 6.005 1.00 95.50 89 VAL A CA 1
ATOM 727 C C . VAL A 1 89 ? 0.926 -9.999 7.517 1.00 95.50 89 VAL A C 1
ATOM 729 O O . VAL A 1 89 ? -0.029 -9.859 8.280 1.00 95.50 89 VAL A O 1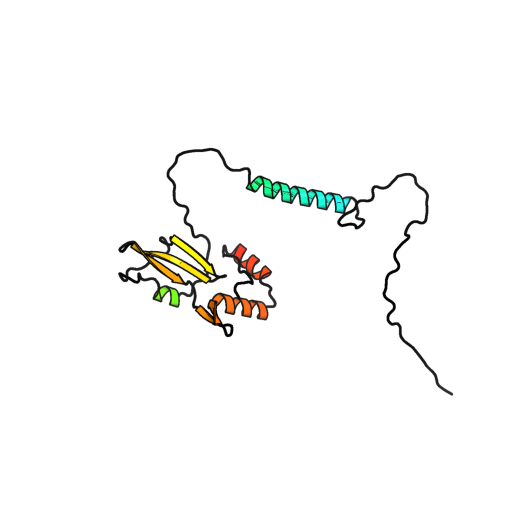
ATOM 732 N N . ASP A 1 90 ? 2.188 -10.061 7.949 1.00 95.12 90 ASP A N 1
ATOM 733 C CA . ASP A 1 90 ? 2.555 -10.028 9.367 1.00 95.12 90 ASP A CA 1
ATOM 734 C C . ASP A 1 90 ? 2.299 -8.640 9.961 1.00 95.12 90 ASP A C 1
ATOM 736 O O . ASP A 1 90 ? 1.751 -8.524 11.058 1.00 95.12 90 ASP A O 1
ATOM 740 N N . LEU A 1 91 ? 2.669 -7.579 9.233 1.00 94.50 91 LEU A N 1
ATOM 741 C CA . LEU A 1 91 ? 2.381 -6.202 9.627 1.00 94.50 91 LEU A CA 1
ATOM 742 C C . LEU A 1 91 ? 0.872 -5.940 9.652 1.00 94.50 91 LEU A C 1
ATOM 744 O O . LEU A 1 91 ? 0.383 -5.275 10.567 1.00 94.50 91 LEU A O 1
ATOM 748 N N . TRP A 1 92 ? 0.128 -6.476 8.681 1.00 94.44 92 TRP A N 1
ATOM 749 C CA . TRP A 1 92 ? -1.324 -6.340 8.640 1.00 94.44 92 TRP A CA 1
ATOM 750 C C . TRP A 1 92 ? -1.981 -7.001 9.853 1.00 94.44 92 TRP A C 1
ATOM 752 O O . TRP A 1 92 ? -2.732 -6.342 10.563 1.00 94.44 92 TRP A O 1
ATOM 762 N N . ALA A 1 93 ? -1.640 -8.257 10.155 1.00 93.75 93 ALA A N 1
ATOM 763 C CA . ALA A 1 93 ? -2.180 -8.997 11.300 1.00 93.75 93 ALA A CA 1
ATOM 764 C C . ALA A 1 93 ? -1.815 -8.393 12.675 1.00 93.75 93 ALA A C 1
ATOM 766 O O . ALA A 1 93 ? -2.450 -8.709 13.679 1.00 93.75 93 ALA A O 1
ATOM 767 N N . GLN A 1 94 ? -0.809 -7.515 12.736 1.00 93.12 94 GLN A N 1
ATOM 768 C CA . GLN A 1 94 ? -0.476 -6.728 13.931 1.00 93.12 94 GLN A CA 1
ATOM 769 C C . GLN A 1 94 ? -1.282 -5.419 14.033 1.00 93.12 94 GLN A C 1
ATOM 771 O O . GLN A 1 94 ? -1.455 -4.893 15.132 1.00 93.12 94 GLN A O 1
ATOM 776 N N . ASN A 1 95 ? -1.772 -4.881 12.910 1.00 93.38 95 ASN A N 1
ATOM 777 C CA . ASN A 1 95 ? -2.429 -3.571 12.822 1.00 93.38 95 ASN A CA 1
ATOM 778 C C . ASN A 1 95 ? -3.924 -3.638 12.461 1.00 93.38 95 ASN A C 1
ATOM 780 O O . ASN A 1 95 ? -4.581 -2.598 12.406 1.00 93.38 95 ASN A O 1
ATOM 784 N N . ASP A 1 96 ? -4.491 -4.829 12.260 1.00 93.69 96 ASP A N 1
ATOM 785 C CA . ASP A 1 96 ? -5.897 -5.037 11.889 1.00 93.69 96 ASP A CA 1
ATOM 786 C C . ASP A 1 96 ? -6.905 -4.754 13.019 1.00 93.69 96 ASP A C 1
ATOM 788 O O . ASP A 1 96 ? -8.098 -4.997 12.853 1.00 93.69 96 ASP A O 1
ATOM 792 N N . ARG A 1 97 ? -6.466 -4.204 14.158 1.00 96.06 97 ARG A N 1
ATOM 793 C CA . ARG A 1 97 ? -7.304 -3.893 15.325 1.00 96.06 97 ARG A CA 1
ATOM 794 C C . ARG A 1 97 ? -7.423 -2.402 15.586 1.00 96.06 97 ARG A C 1
ATOM 796 O O . ARG A 1 97 ? -6.463 -1.639 15.495 1.00 96.06 97 ARG A O 1
ATOM 803 N N . CYS A 1 98 ? -8.616 -1.983 15.996 1.00 96.44 98 CYS A N 1
ATOM 804 C CA . CYS A 1 98 ? -8.877 -0.596 16.338 1.00 96.44 98 CYS A CA 1
ATOM 805 C C . CYS A 1 98 ? -8.102 -0.156 17.586 1.00 96.44 98 CYS A C 1
ATOM 807 O O . CYS A 1 98 ? -8.263 -0.730 18.665 1.00 96.44 98 CYS A O 1
ATOM 809 N N . LYS A 1 99 ? -7.366 0.955 17.467 1.00 94.50 99 LYS A N 1
ATOM 810 C CA . LYS A 1 99 ? -6.484 1.515 18.508 1.00 94.50 99 LYS A CA 1
ATOM 811 C C . LYS A 1 99 ? -7.221 1.993 19.777 1.00 94.50 99 LYS A C 1
ATOM 813 O O . LYS A 1 99 ? -6.570 2.311 20.764 1.00 94.50 99 LYS A O 1
ATOM 818 N N . LYS A 1 100 ? -8.563 2.039 19.762 1.00 95.31 100 LYS A N 1
ATOM 819 C CA . LYS A 1 100 ? -9.428 2.460 20.886 1.00 95.31 100 LYS A CA 1
ATOM 820 C C . LYS A 1 100 ? -10.266 1.335 21.506 1.00 95.31 100 LYS A C 1
ATOM 822 O O . LYS A 1 100 ? -10.577 1.422 22.688 1.00 95.31 100 LYS A O 1
ATOM 827 N N . CYS A 1 101 ? -10.659 0.310 20.744 1.00 95.88 101 CYS A N 1
ATOM 828 C CA . CYS A 1 101 ? -11.557 -0.750 21.235 1.00 95.88 101 CYS A CA 1
ATOM 829 C C . CYS A 1 101 ? -11.095 -2.187 20.939 1.00 95.88 101 CYS A C 1
ATOM 831 O O . CYS A 1 101 ? -11.808 -3.126 21.274 1.00 95.88 101 CYS A O 1
ATOM 833 N N . GLY A 1 102 ? -9.944 -2.389 20.286 1.00 94.00 102 GLY A N 1
ATOM 834 C CA . GLY A 1 102 ? -9.379 -3.716 19.995 1.00 94.00 102 GLY A CA 1
ATOM 835 C C . GLY A 1 102 ? -10.126 -4.556 18.947 1.00 94.00 102 GLY A C 1
ATOM 836 O O . GLY A 1 102 ? -9.629 -5.618 18.563 1.00 94.00 102 GLY A O 1
ATOM 837 N N . GLN A 1 103 ? -11.286 -4.090 18.470 1.00 95.06 103 GLN A N 1
ATOM 838 C CA . GLN A 1 103 ? -12.113 -4.766 17.466 1.00 95.06 103 GLN A CA 1
ATOM 839 C C . GLN A 1 103 ? -11.433 -4.795 16.092 1.00 95.06 103 GLN A C 1
ATOM 841 O O . GLN A 1 103 ? -10.758 -3.836 15.712 1.00 95.06 103 GLN A O 1
ATOM 846 N N . ILE A 1 104 ? -11.643 -5.884 15.349 1.00 95.38 104 ILE A N 1
ATOM 847 C CA . ILE A 1 104 ? -11.055 -6.107 14.020 1.00 95.38 104 ILE A CA 1
ATOM 848 C C . ILE A 1 104 ? -11.601 -5.091 12.998 1.00 95.38 104 ILE A C 1
ATOM 850 O O . ILE A 1 104 ? -12.797 -4.794 12.947 1.00 95.38 104 ILE A O 1
ATOM 854 N N . LEU A 1 105 ? -10.708 -4.557 12.169 1.00 95.00 105 LEU A N 1
ATOM 855 C CA . LEU A 1 105 ? -10.947 -3.526 11.168 1.00 95.00 105 LEU A CA 1
ATOM 856 C C . LEU A 1 105 ? -11.137 -4.163 9.788 1.00 95.00 105 LEU A C 1
ATOM 858 O O . LEU A 1 105 ? -10.190 -4.597 9.136 1.00 95.00 105 LEU A O 1
ATOM 862 N N . SER A 1 106 ? -12.381 -4.200 9.313 1.00 92.25 106 SER A N 1
ATOM 863 C CA . SER A 1 106 ? -12.682 -4.757 7.992 1.00 92.25 106 SER A CA 1
ATOM 864 C C . SER A 1 106 ? -12.215 -3.846 6.851 1.00 92.25 106 SER A C 1
ATOM 866 O O . SER A 1 106 ? -12.579 -2.670 6.792 1.00 92.25 106 SER A O 1
ATOM 868 N N . LEU A 1 107 ? -11.537 -4.441 5.861 1.00 90.94 107 LEU A N 1
ATOM 869 C CA . LEU A 1 107 ? -11.222 -3.846 4.550 1.00 90.94 107 LEU A CA 1
ATOM 870 C C . LEU A 1 107 ? -12.464 -3.310 3.803 1.00 90.94 107 LEU A C 1
ATOM 872 O O . LEU A 1 107 ? -12.340 -2.537 2.853 1.00 90.94 107 LEU A O 1
ATOM 876 N N . ALA A 1 108 ? -13.679 -3.697 4.204 1.00 90.44 108 ALA A N 1
ATOM 877 C CA . ALA A 1 108 ? -14.908 -3.113 3.673 1.00 90.44 108 ALA A CA 1
ATOM 878 C C . ALA A 1 108 ? -15.101 -1.634 4.067 1.00 90.44 108 ALA A C 1
ATOM 880 O O . ALA A 1 108 ? -15.759 -0.912 3.319 1.00 90.44 108 ALA A O 1
ATOM 881 N N . ASN A 1 109 ? -14.506 -1.195 5.185 1.00 91.69 109 ASN A N 1
ATOM 882 C CA . ASN A 1 109 ? -14.692 0.124 5.803 1.00 91.69 109 ASN A CA 1
ATOM 883 C C . ASN A 1 109 ? -13.529 1.101 5.537 1.00 91.69 109 ASN A C 1
ATOM 885 O O . ASN A 1 109 ? -13.356 2.065 6.286 1.00 91.69 109 ASN A O 1
ATOM 889 N N . ILE A 1 110 ? -12.702 0.850 4.515 1.00 92.81 110 ILE A N 1
ATOM 890 C CA . ILE A 1 110 ? -11.690 1.820 4.080 1.00 92.81 110 ILE A CA 1
ATOM 891 C C . ILE A 1 110 ? -12.420 3.070 3.569 1.00 92.81 110 ILE A C 1
ATOM 893 O O . ILE A 1 110 ? -13.194 2.988 2.612 1.00 92.81 110 ILE A O 1
ATOM 897 N N . ILE A 1 111 ? -12.167 4.213 4.207 1.00 92.44 111 ILE A N 1
ATOM 898 C CA . ILE A 1 111 ? -12.622 5.526 3.739 1.00 92.44 111 ILE A CA 1
ATOM 899 C C . ILE A 1 111 ? -11.680 6.007 2.636 1.00 92.44 111 ILE A C 1
ATOM 901 O O . ILE A 1 111 ? -12.132 6.346 1.545 1.00 92.44 111 ILE A O 1
ATOM 905 N N . GLU A 1 112 ? -10.376 6.003 2.919 1.00 92.25 112 GLU A N 1
ATOM 906 C CA . GLU A 1 112 ? -9.347 6.665 2.117 1.00 92.25 112 GLU A CA 1
ATOM 907 C C . GLU A 1 112 ? -8.078 5.812 1.979 1.00 92.25 112 GLU A C 1
ATOM 909 O O . GLU A 1 112 ? -7.758 4.976 2.826 1.00 92.25 112 GLU A O 1
ATOM 914 N N . GLU A 1 113 ? -7.358 6.042 0.882 1.00 93.31 113 GLU A N 1
ATOM 915 C CA . GLU A 1 113 ? -6.088 5.412 0.542 1.00 93.31 113 GLU A CA 1
ATOM 916 C C . GLU A 1 113 ? -5.103 6.471 0.036 1.00 93.31 113 GLU A C 1
ATOM 918 O O . GLU A 1 113 ? -5.288 7.029 -1.048 1.00 93.31 113 GLU A O 1
ATOM 923 N N . ASN A 1 114 ? -4.014 6.681 0.773 1.00 91.75 114 ASN A N 1
ATOM 924 C CA . ASN A 1 114 ? -2.878 7.477 0.319 1.00 91.75 114 ASN A CA 1
ATOM 925 C C . ASN A 1 114 ? -1.783 6.547 -0.218 1.00 91.75 114 ASN A C 1
ATOM 927 O O . ASN A 1 114 ? -1.228 5.723 0.510 1.00 91.75 114 ASN A O 1
ATOM 931 N N . ARG A 1 115 ? -1.504 6.630 -1.524 1.00 91.25 115 ARG A N 1
ATOM 932 C CA . ARG A 1 115 ? -0.595 5.701 -2.218 1.00 91.25 115 ARG A CA 1
ATOM 933 C C . ARG A 1 115 ? 0.838 6.212 -2.199 1.00 91.25 115 ARG A C 1
ATOM 935 O O . ARG A 1 115 ? 1.115 7.311 -2.671 1.00 91.25 115 ARG A O 1
ATOM 942 N N . HIS A 1 116 ? 1.755 5.356 -1.770 1.00 90.31 116 HIS A N 1
ATOM 943 C CA . HIS A 1 116 ? 3.189 5.618 -1.755 1.00 90.31 116 HIS A CA 1
ATOM 944 C C . HIS A 1 116 ? 3.891 4.550 -2.597 1.00 90.31 116 HIS A C 1
ATOM 946 O O . HIS A 1 116 ? 4.562 3.661 -2.080 1.00 90.31 116 HIS A O 1
ATOM 952 N N . GLY A 1 117 ? 3.705 4.620 -3.916 1.00 90.50 117 GLY A N 1
ATOM 953 C CA . GLY A 1 117 ? 4.258 3.655 -4.864 1.00 90.50 117 GLY A CA 1
ATOM 954 C C . GLY A 1 117 ? 3.437 2.373 -4.846 1.00 90.50 117 GLY A C 1
ATOM 955 O O . GLY A 1 117 ? 2.267 2.395 -5.228 1.00 90.50 117 GLY A O 1
ATOM 956 N N . LEU A 1 118 ? 4.048 1.275 -4.401 1.00 92.44 118 LEU A N 1
ATOM 957 C CA . LEU A 1 118 ? 3.367 -0.009 -4.211 1.00 92.44 118 LEU A CA 1
ATOM 958 C C . LEU A 1 118 ? 2.869 -0.226 -2.776 1.00 92.44 118 LEU A C 1
ATOM 960 O O . LEU A 1 118 ? 1.967 -1.038 -2.568 1.00 92.44 118 LEU A O 1
ATOM 964 N N . ALA A 1 119 ? 3.385 0.544 -1.816 1.00 93.69 119 ALA A N 1
ATOM 965 C CA . ALA A 1 119 ? 2.797 0.666 -0.490 1.00 93.69 119 ALA A CA 1
ATOM 966 C C . ALA A 1 119 ? 1.594 1.623 -0.490 1.00 93.69 119 ALA A C 1
ATOM 968 O O . ALA A 1 119 ? 1.441 2.493 -1.356 1.00 93.69 119 ALA A O 1
ATOM 969 N N . SER A 1 120 ? 0.717 1.487 0.499 1.00 93.31 120 SER A N 1
ATOM 970 C CA . SER A 1 120 ? -0.407 2.398 0.719 1.00 93.31 120 SER A CA 1
ATOM 971 C C . SER A 1 120 ? -0.683 2.594 2.208 1.00 93.31 120 SER A C 1
ATOM 973 O O . SER A 1 120 ? -0.485 1.691 3.017 1.00 93.31 120 SER A O 1
ATOM 975 N N . LEU A 1 121 ? -1.153 3.788 2.555 1.00 93.94 121 LEU A N 1
ATOM 976 C CA . LEU A 1 121 ? -1.660 4.150 3.870 1.00 93.94 121 LEU A CA 1
ATOM 977 C C . LEU A 1 121 ? -3.191 4.151 3.792 1.00 93.94 121 LEU A C 1
ATOM 979 O O . LEU A 1 121 ? -3.778 4.981 3.096 1.00 93.94 121 LEU A O 1
ATOM 983 N N . LEU A 1 122 ? -3.828 3.190 4.455 1.00 94.81 122 LEU A N 1
ATOM 984 C CA . LEU A 1 122 ? -5.273 2.980 4.434 1.00 94.81 122 LEU A CA 1
ATOM 985 C C . LEU A 1 122 ? -5.901 3.537 5.712 1.00 94.81 122 LEU A C 1
ATOM 987 O O . LEU A 1 122 ? -5.482 3.197 6.818 1.00 94.81 122 LEU A O 1
ATOM 991 N N . ILE A 1 123 ? -6.928 4.371 5.554 1.00 94.88 123 ILE A N 1
ATOM 992 C CA . ILE A 1 123 ? -7.704 4.943 6.658 1.00 94.88 123 ILE A CA 1
ATOM 993 C C . ILE A 1 123 ? -9.000 4.140 6.781 1.00 94.88 123 ILE A C 1
ATOM 995 O O . ILE A 1 123 ? -9.884 4.234 5.926 1.00 94.88 123 ILE A O 1
ATOM 999 N N . ILE A 1 124 ? -9.103 3.319 7.831 1.00 94.94 124 ILE A N 1
ATOM 1000 C CA . ILE A 1 124 ? -10.228 2.399 8.048 1.00 94.94 124 ILE A CA 1
ATOM 1001 C C . ILE A 1 124 ? -11.099 2.867 9.210 1.00 94.94 124 ILE A C 1
ATOM 1003 O O . ILE A 1 124 ? -10.620 3.075 10.328 1.00 94.94 124 ILE A O 1
ATOM 1007 N N . HIS A 1 125 ? -12.401 2.981 8.959 1.00 94.50 125 HIS A N 1
ATOM 1008 C CA . HIS A 1 125 ? -13.378 3.314 9.987 1.00 94.50 125 HIS A CA 1
ATOM 1009 C C . HIS A 1 125 ? -13.698 2.091 10.858 1.00 94.50 125 HIS A C 1
ATOM 1011 O O . HIS A 1 125 ? -14.065 1.026 10.349 1.00 94.50 125 HIS A O 1
ATOM 1017 N N . CYS A 1 126 ? -13.594 2.233 12.179 1.00 95.19 126 CYS A N 1
ATOM 1018 C CA . CYS A 1 126 ? -14.097 1.227 13.111 1.00 95.19 126 CYS A CA 1
ATOM 1019 C C . CYS A 1 126 ? -15.626 1.322 13.207 1.00 95.19 126 CYS A C 1
ATOM 1021 O O . CYS A 1 126 ? -16.151 2.387 13.517 1.00 95.19 126 CYS A O 1
ATOM 1023 N N . GLN A 1 127 ? -16.338 0.211 12.991 1.00 92.00 127 GLN A N 1
ATOM 1024 C CA . GLN A 1 127 ? -17.807 0.178 13.057 1.00 92.00 127 GLN A CA 1
ATOM 1025 C C . GLN A 1 127 ? -18.354 0.435 14.472 1.00 92.00 127 GLN A C 1
ATOM 1027 O O . GLN A 1 127 ? -19.385 1.082 14.604 1.00 92.00 127 GLN A O 1
ATOM 1032 N N . GLU A 1 128 ? -17.646 -0.008 15.518 1.00 93.25 128 GLU A N 1
ATOM 1033 C CA . GLU A 1 128 ? -18.119 0.088 16.910 1.00 93.25 128 GLU A CA 1
ATOM 1034 C C . GLU A 1 128 ? -17.902 1.476 17.524 1.00 93.25 128 GLU A C 1
ATOM 1036 O O . GLU A 1 128 ? -18.800 2.059 18.123 1.00 93.25 128 GLU A O 1
ATOM 1041 N N . CYS A 1 129 ? -16.679 2.009 17.419 1.00 94.44 129 CYS A N 1
ATOM 1042 C CA . CYS A 1 129 ? -16.273 3.211 18.156 1.00 94.44 129 CYS A CA 1
ATOM 1043 C C . CYS A 1 129 ? -16.056 4.452 17.276 1.00 94.44 129 CYS A C 1
ATOM 1045 O O . CYS A 1 129 ? -15.605 5.480 17.795 1.00 94.44 129 CYS A O 1
ATOM 1047 N N . LEU A 1 130 ? -16.346 4.327 15.972 1.00 92.56 130 LEU A N 1
ATOM 1048 C CA . LEU A 1 130 ? -16.257 5.351 14.920 1.00 92.56 130 LEU A CA 1
ATOM 1049 C C . LEU A 1 130 ? -14.884 6.038 14.787 1.00 92.56 130 LEU A C 1
ATOM 1051 O O . LEU A 1 130 ? -14.757 7.082 14.151 1.00 92.56 130 LEU A O 1
ATOM 1055 N N . LEU A 1 131 ? -13.834 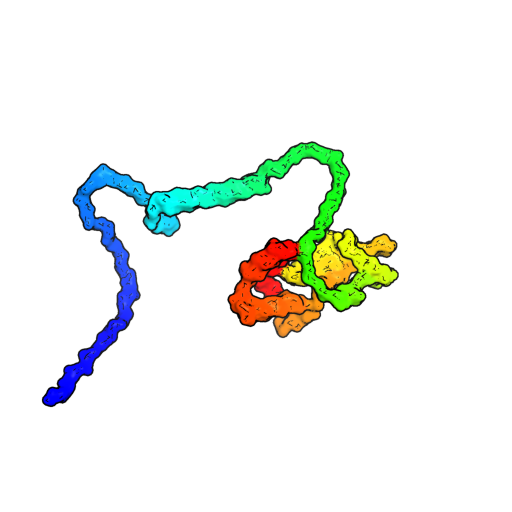5.454 15.375 1.00 94.75 131 LEU A N 1
ATOM 1056 C CA . LEU A 1 131 ? -12.465 5.932 15.215 1.00 94.75 131 LEU A CA 1
ATOM 1057 C C . LEU A 1 131 ? -11.937 5.569 13.824 1.00 94.75 131 LEU A C 1
ATOM 1059 O O . LEU A 1 131 ? -12.082 4.432 13.366 1.00 94.75 131 LEU A O 1
ATOM 1063 N N . GLU A 1 132 ? -11.251 6.517 13.198 1.00 94.69 132 GLU A N 1
ATOM 1064 C CA . GLU A 1 132 ? -10.462 6.304 11.990 1.00 94.69 132 GLU A CA 1
ATOM 1065 C C . GLU A 1 132 ? -9.079 5.756 12.359 1.00 94.69 132 GLU A C 1
ATOM 1067 O O . GLU A 1 132 ? -8.353 6.320 13.178 1.00 94.69 132 GLU A O 1
ATOM 1072 N N . ASN A 1 133 ? -8.719 4.615 11.776 1.00 95.38 133 ASN A N 1
ATOM 1073 C CA . ASN A 1 133 ? -7.485 3.903 12.077 1.00 95.38 133 ASN A CA 1
ATOM 1074 C C . ASN A 1 133 ? -6.616 3.899 10.823 1.00 95.38 133 ASN A C 1
ATOM 1076 O O . ASN A 1 133 ? -6.971 3.288 9.817 1.00 95.38 133 ASN A O 1
ATOM 1080 N N . SER A 1 134 ? -5.481 4.591 10.899 1.00 95.06 134 SER A N 1
ATOM 1081 C CA . SER A 1 134 ? -4.469 4.593 9.844 1.00 95.06 134 SER A CA 1
ATOM 1082 C C . SER A 1 134 ? -3.556 3.367 9.973 1.00 95.06 134 SER A C 1
ATOM 1084 O O . SER A 1 134 ? -2.988 3.134 11.053 1.00 95.06 134 SER A O 1
ATOM 1086 N N . ILE A 1 135 ? -3.461 2.592 8.887 1.00 94.94 135 ILE A N 1
ATOM 1087 C CA . ILE A 1 135 ? -2.709 1.335 8.739 1.00 94.94 135 ILE A CA 1
ATOM 1088 C C . ILE A 1 135 ? -1.857 1.426 7.465 1.00 94.94 135 ILE A C 1
ATOM 1090 O O . ILE A 1 135 ? -2.379 1.751 6.398 1.00 94.94 135 ILE A O 1
ATOM 1094 N N . THR A 1 136 ? -0.564 1.108 7.539 1.00 94.88 136 THR A N 1
ATOM 1095 C CA . THR A 1 136 ? 0.274 0.924 6.344 1.00 94.88 136 THR A CA 1
ATOM 1096 C C . THR A 1 136 ? 0.149 -0.502 5.811 1.00 94.88 136 THR 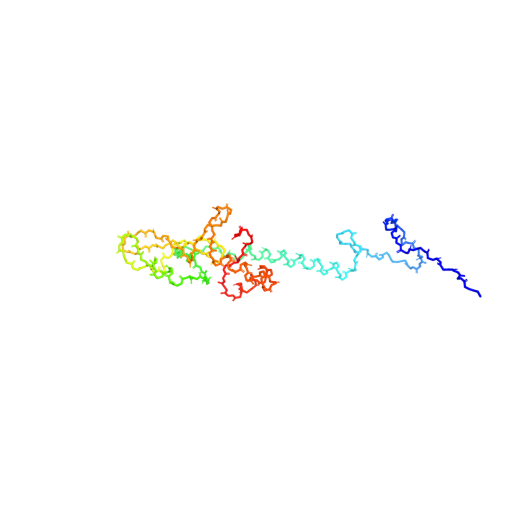A C 1
ATOM 1098 O O . THR A 1 136 ? 0.069 -1.456 6.581 1.00 94.88 136 THR A O 1
ATOM 1101 N N . THR A 1 137 ? 0.166 -0.676 4.488 1.00 95.19 137 THR A N 1
ATOM 1102 C CA . THR A 1 137 ? 0.230 -2.017 3.882 1.00 95.19 137 THR A CA 1
ATOM 1103 C C . THR A 1 137 ? 1.621 -2.645 3.961 1.00 95.19 137 THR A C 1
ATOM 1105 O O . THR A 1 137 ? 1.754 -3.831 3.689 1.00 95.19 137 THR A O 1
ATOM 1108 N N . ASP A 1 138 ? 2.657 -1.875 4.296 1.00 95.62 138 ASP A N 1
ATOM 1109 C CA . ASP A 1 138 ? 4.052 -2.314 4.300 1.00 95.62 138 ASP A CA 1
ATOM 1110 C C . ASP A 1 138 ? 4.886 -1.550 5.349 1.00 95.62 138 ASP A C 1
ATOM 1112 O O . ASP A 1 138 ? 4.461 -0.510 5.871 1.00 95.62 138 ASP A O 1
ATOM 1116 N N . LYS A 1 139 ? 6.061 -2.094 5.679 1.00 94.94 139 LYS A N 1
ATOM 1117 C CA . LYS A 1 139 ? 7.006 -1.564 6.666 1.00 94.94 139 LYS A CA 1
ATOM 1118 C C . LYS A 1 139 ? 7.732 -0.328 6.124 1.00 94.94 139 LYS A C 1
ATOM 1120 O O . LYS A 1 139 ? 8.097 -0.257 4.952 1.00 94.94 139 LYS A O 1
ATOM 1125 N N . THR A 1 140 ? 7.984 0.642 7.001 1.00 93.12 140 THR A N 1
ATOM 1126 C CA . THR A 1 140 ? 8.749 1.858 6.683 1.00 93.12 140 THR A CA 1
ATOM 1127 C C . THR A 1 140 ? 10.128 1.848 7.330 1.00 93.12 140 THR A C 1
ATOM 1129 O O . THR A 1 140 ? 10.248 1.491 8.502 1.00 93.12 140 THR A O 1
ATOM 1132 N N . PHE A 1 141 ? 11.142 2.332 6.616 1.00 92.00 141 PHE A N 1
ATOM 1133 C CA . PHE A 1 141 ? 12.495 2.553 7.131 1.00 92.00 141 PHE A CA 1
ATOM 1134 C C . PHE A 1 141 ? 12.980 3.973 6.805 1.00 92.00 141 PHE A C 1
ATOM 1136 O O . PHE A 1 141 ? 12.456 4.628 5.903 1.00 92.00 141 PHE A O 1
ATOM 1143 N N . THR A 1 142 ? 13.986 4.459 7.531 1.00 92.50 142 THR A N 1
ATOM 1144 C CA . THR A 1 142 ? 14.639 5.744 7.238 1.00 92.50 142 THR A CA 1
ATOM 1145 C C . THR A 1 142 ? 15.870 5.496 6.372 1.00 92.50 142 THR A C 1
ATOM 1147 O O . THR A 1 142 ? 16.775 4.767 6.773 1.00 92.50 142 THR A O 1
ATOM 1150 N N . ALA A 1 143 ? 15.903 6.089 5.181 1.00 86.00 143 ALA A N 1
ATOM 1151 C CA . ALA A 1 143 ? 17.051 6.050 4.282 1.00 86.00 143 ALA A CA 1
ATOM 1152 C C . ALA A 1 143 ? 18.218 6.913 4.813 1.00 86.00 143 ALA A C 1
ATOM 1154 O O . ALA A 1 143 ? 17.984 7.802 5.636 1.00 86.00 143 ALA A O 1
ATOM 1155 N N . PRO A 1 144 ? 19.460 6.733 4.315 1.00 85.88 144 PRO A N 1
ATOM 1156 C CA . PRO A 1 144 ? 20.604 7.574 4.694 1.00 85.88 144 PRO A CA 1
ATOM 1157 C C . PRO A 1 144 ? 20.367 9.082 4.492 1.00 85.88 144 PRO A C 1
ATOM 1159 O O . PRO A 1 144 ? 20.836 9.888 5.288 1.00 85.88 144 PRO A O 1
ATOM 1162 N N . ASP A 1 145 ? 19.560 9.450 3.491 1.00 85.38 145 ASP A N 1
ATOM 1163 C CA . ASP A 1 145 ? 19.091 10.817 3.205 1.00 85.38 145 ASP A CA 1
ATOM 1164 C C . ASP A 1 145 ? 18.140 11.405 4.278 1.00 85.38 145 ASP A C 1
ATOM 1166 O O . ASP A 1 145 ? 17.611 12.503 4.105 1.00 85.38 145 ASP A O 1
ATOM 1170 N N . GLY A 1 146 ? 17.813 10.660 5.340 1.00 86.75 146 GLY A N 1
ATOM 1171 C CA . GLY A 1 146 ? 16.824 11.039 6.358 1.00 86.75 146 GLY A CA 1
ATOM 1172 C C . GLY A 1 146 ? 15.358 10.916 5.916 1.00 86.75 146 GLY A C 1
ATOM 1173 O O . GLY A 1 146 ? 14.454 11.153 6.715 1.00 86.75 146 GLY A O 1
ATOM 1174 N N . LYS A 1 147 ? 15.095 10.523 4.663 1.00 86.06 147 LYS A N 1
ATOM 1175 C CA . LYS A 1 147 ? 13.743 10.300 4.123 1.00 86.06 147 LYS A CA 1
ATOM 1176 C C . LYS A 1 147 ? 13.158 8.984 4.638 1.00 86.06 147 LYS A C 1
ATOM 1178 O O . LYS A 1 147 ? 13.835 7.958 4.622 1.00 86.06 147 LYS A O 1
ATOM 1183 N N . THR A 1 148 ? 11.878 8.977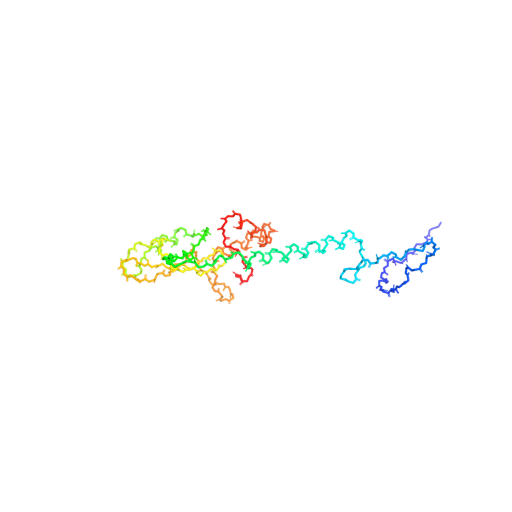 4.999 1.00 88.62 148 THR A N 1
ATOM 1184 C CA . THR A 1 148 ? 11.135 7.733 5.248 1.00 88.62 148 THR A CA 1
ATOM 1185 C C . THR A 1 148 ? 10.713 7.093 3.924 1.00 88.62 148 THR A C 1
ATOM 1187 O O . THR A 1 148 ? 10.087 7.742 3.088 1.00 88.62 148 THR A O 1
ATOM 1190 N N . MET A 1 149 ? 11.032 5.813 3.748 1.00 90.06 149 MET A N 1
ATOM 1191 C CA . MET A 1 149 ? 10.704 4.996 2.579 1.00 90.06 149 MET A CA 1
ATOM 1192 C C . MET A 1 149 ? 9.937 3.739 2.998 1.00 90.06 149 MET A C 1
ATOM 1194 O O . MET A 1 149 ? 10.023 3.314 4.148 1.00 90.06 149 MET A O 1
ATOM 1198 N N . TYR A 1 150 ? 9.212 3.127 2.059 1.00 93.19 150 TYR A N 1
ATOM 1199 C CA . TYR A 1 150 ? 8.588 1.812 2.241 1.00 93.19 150 TYR A CA 1
ATOM 1200 C C . TYR A 1 150 ? 9.492 0.708 1.681 1.00 93.19 150 TYR A C 1
ATOM 1202 O O . TYR A 1 150 ? 10.083 0.871 0.608 1.00 93.19 150 TYR A O 1
ATOM 1210 N N . ASP A 1 151 ? 9.586 -0.409 2.397 1.00 93.81 151 ASP A N 1
ATOM 1211 C CA . ASP A 1 151 ? 10.482 -1.532 2.102 1.00 93.81 151 ASP A CA 1
ATOM 1212 C C . ASP A 1 151 ? 10.186 -2.152 0.719 1.00 93.81 151 ASP A C 1
ATOM 1214 O O . ASP A 1 151 ? 11.084 -2.322 -0.108 1.00 93.81 151 ASP A O 1
ATOM 1218 N N . VAL A 1 152 ? 8.906 -2.349 0.386 1.00 93.50 152 VAL A N 1
ATOM 1219 C CA . VAL A 1 152 ? 8.437 -2.853 -0.916 1.00 93.50 152 VAL A CA 1
ATOM 1220 C C . VAL A 1 152 ? 8.914 -1.999 -2.095 1.00 93.50 152 VAL A C 1
ATOM 1222 O O . VAL A 1 152 ? 9.271 -2.547 -3.138 1.00 93.50 152 VAL A O 1
ATOM 1225 N N . ASN A 1 153 ? 8.977 -0.671 -1.942 1.00 92.62 153 ASN A N 1
ATOM 1226 C CA . ASN A 1 153 ? 9.442 0.226 -3.003 1.00 92.62 153 ASN A CA 1
ATOM 1227 C C . ASN A 1 153 ? 10.953 0.080 -3.218 1.00 92.62 153 ASN A C 1
ATOM 1229 O O . ASN A 1 153 ? 11.404 -0.009 -4.359 1.00 92.62 153 ASN A O 1
ATOM 1233 N N . ALA A 1 154 ? 11.725 0.027 -2.128 1.00 91.88 154 ALA A N 1
ATOM 1234 C CA . ALA A 1 154 ? 13.176 -0.118 -2.178 1.00 91.88 154 ALA A CA 1
ATOM 1235 C C . ALA A 1 154 ? 13.591 -1.488 -2.738 1.00 91.88 154 ALA A C 1
ATOM 1237 O O . ALA A 1 154 ? 14.404 -1.556 -3.661 1.00 91.88 154 ALA A O 1
ATOM 1238 N N . ARG A 1 155 ? 12.975 -2.577 -2.255 1.00 93.25 155 ARG A N 1
ATOM 1239 C CA . ARG A 1 155 ? 13.219 -3.943 -2.749 1.00 93.25 155 ARG A CA 1
ATOM 1240 C C . ARG A 1 155 ? 12.884 -4.098 -4.227 1.00 93.25 155 ARG A C 1
ATOM 1242 O O . ARG A 1 155 ? 13.640 -4.736 -4.953 1.00 93.25 155 ARG A O 1
ATOM 1249 N N . ILE A 1 156 ? 11.772 -3.520 -4.685 1.00 93.25 156 ILE A N 1
ATOM 1250 C CA . ILE A 1 156 ? 11.374 -3.613 -6.094 1.00 93.25 156 ILE A CA 1
ATOM 1251 C C . ILE A 1 156 ? 12.259 -2.734 -6.981 1.00 93.25 156 ILE A C 1
ATOM 1253 O O . ILE A 1 156 ? 12.596 -3.165 -8.078 1.00 93.25 156 ILE A O 1
ATOM 1257 N N . ALA A 1 157 ? 12.715 -1.567 -6.522 1.00 91.69 157 ALA A N 1
ATOM 1258 C CA . ALA A 1 157 ? 13.700 -0.782 -7.265 1.00 91.69 157 ALA A CA 1
ATOM 1259 C C . ALA A 1 157 ? 15.056 -1.498 -7.391 1.00 91.69 157 ALA A C 1
ATOM 1261 O O . ALA A 1 157 ? 15.624 -1.518 -8.482 1.00 91.69 157 ALA A O 1
ATOM 1262 N N . LEU A 1 158 ? 15.535 -2.145 -6.323 1.00 92.25 158 LEU A N 1
ATOM 1263 C CA . LEU A 1 158 ? 16.747 -2.968 -6.366 1.00 92.25 158 LEU A CA 1
ATOM 1264 C C . LEU A 1 158 ? 16.576 -4.164 -7.318 1.00 92.25 158 LEU A C 1
ATOM 1266 O O . LEU A 1 158 ? 17.353 -4.316 -8.254 1.00 92.25 158 LEU A O 1
ATOM 1270 N N . GLY A 1 159 ? 15.495 -4.935 -7.172 1.00 94.06 159 GLY A N 1
ATOM 1271 C CA . GLY A 1 159 ? 15.201 -6.067 -8.058 1.00 94.06 159 GLY A CA 1
ATOM 1272 C C . GLY A 1 159 ? 14.977 -5.674 -9.526 1.00 94.06 159 GLY A C 1
ATOM 1273 O O . GLY A 1 159 ? 15.241 -6.473 -10.421 1.00 94.06 159 GLY A O 1
ATOM 1274 N N . LEU A 1 160 ? 14.531 -4.443 -9.800 1.00 93.94 160 LEU A N 1
ATOM 1275 C CA . LEU A 1 160 ? 14.472 -3.881 -11.153 1.00 93.94 160 LEU A CA 1
ATOM 1276 C C . LEU A 1 160 ? 15.869 -3.588 -11.719 1.00 93.94 160 LEU A C 1
ATOM 1278 O O . LEU A 1 160 ? 16.123 -3.914 -12.879 1.00 93.94 160 LEU A O 1
ATOM 1282 N N . ILE A 1 161 ? 16.775 -3.024 -10.913 1.00 93.50 161 ILE A N 1
ATOM 1283 C CA . ILE A 1 161 ? 18.180 -2.804 -11.290 1.00 93.50 161 ILE A CA 1
ATOM 1284 C C . ILE A 1 161 ? 18.860 -4.148 -11.587 1.00 93.50 161 ILE A C 1
ATOM 1286 O O . ILE A 1 161 ? 19.412 -4.316 -12.675 1.00 93.50 161 ILE A O 1
ATOM 1290 N N . ASP A 1 162 ? 18.737 -5.121 -10.681 1.00 94.88 162 ASP A N 1
ATOM 1291 C CA . ASP A 1 162 ? 19.343 -6.453 -10.810 1.00 94.88 162 ASP A CA 1
ATOM 1292 C C . ASP A 1 162 ? 18.805 -7.230 -12.026 1.00 94.88 162 ASP A C 1
ATOM 1294 O O . ASP A 1 162 ? 19.551 -7.928 -12.712 1.00 94.88 162 ASP A O 1
ATOM 1298 N N . ALA A 1 163 ? 17.515 -7.075 -12.347 1.00 95.88 163 ALA A N 1
ATOM 1299 C CA . ALA A 1 163 ? 16.891 -7.677 -13.528 1.00 95.88 163 ALA A CA 1
ATOM 1300 C C . ALA A 1 163 ? 17.145 -6.904 -14.842 1.00 95.88 163 ALA A C 1
ATOM 1302 O O . ALA A 1 163 ? 16.633 -7.304 -15.892 1.00 95.88 163 ALA A O 1
ATOM 1303 N N . GLY A 1 164 ? 17.863 -5.774 -14.808 1.00 94.50 164 GLY A N 1
ATOM 1304 C CA . GLY A 1 164 ? 18.040 -4.883 -15.962 1.00 94.50 164 GLY A CA 1
ATOM 1305 C C . GLY A 1 164 ? 16.731 -4.268 -16.484 1.00 94.50 164 GLY A C 1
ATOM 1306 O O . GLY A 1 164 ? 16.649 -3.847 -17.641 1.00 94.50 164 GLY A O 1
ATOM 1307 N N . MET A 1 165 ? 15.682 -4.237 -15.658 1.00 93.56 165 MET A N 1
ATOM 1308 C CA . MET A 1 165 ? 14.339 -3.804 -16.029 1.00 93.56 165 MET A CA 1
ATOM 1309 C C . MET A 1 165 ? 14.055 -2.382 -15.552 1.00 93.56 165 MET A C 1
ATOM 1311 O O . MET A 1 165 ? 13.946 -2.105 -14.369 1.00 93.56 165 MET A O 1
ATOM 1315 N N . ASP A 1 166 ? 13.804 -1.473 -16.488 1.00 90.31 166 ASP A N 1
ATOM 1316 C CA . ASP A 1 166 ? 13.296 -0.140 -16.148 1.00 90.31 166 ASP A CA 1
ATOM 1317 C C . ASP A 1 166 ? 11.831 -0.179 -15.642 1.00 90.31 166 ASP A C 1
ATOM 1319 O O . ASP A 1 166 ? 11.057 -1.045 -16.063 1.00 90.31 166 ASP A O 1
ATOM 1323 N N . TRP A 1 167 ? 11.400 0.799 -14.831 1.00 91.12 167 TRP A N 1
ATOM 1324 C CA . TRP A 1 167 ? 10.052 0.898 -14.226 1.00 91.12 167 TRP A CA 1
ATOM 1325 C C . TRP A 1 167 ? 8.904 0.856 -15.253 1.00 91.12 167 TRP A C 1
ATOM 1327 O O . TRP A 1 167 ? 7.781 0.453 -14.948 1.00 91.12 167 TRP A O 1
ATOM 1337 N N . ARG A 1 168 ? 9.187 1.206 -16.514 1.00 92.94 168 ARG A N 1
ATOM 1338 C CA . ARG A 1 168 ? 8.265 1.066 -17.657 1.00 92.94 168 ARG A CA 1
ATOM 1339 C C . ARG A 1 168 ? 7.898 -0.390 -17.988 1.00 92.94 168 ARG A C 1
ATOM 1341 O O . ARG A 1 168 ? 6.912 -0.608 -18.690 1.00 92.94 168 ARG A O 1
ATOM 1348 N N . HIS A 1 169 ? 8.666 -1.376 -17.527 1.00 94.06 169 HIS A N 1
ATOM 1349 C CA . HIS A 1 169 ? 8.329 -2.803 -17.610 1.00 94.06 169 HIS A CA 1
ATOM 1350 C C . HIS A 1 169 ? 7.417 -3.205 -16.452 1.00 94.06 169 HIS A C 1
ATOM 1352 O O . HIS A 1 169 ? 6.350 -3.771 -16.691 1.00 94.06 169 HIS A O 1
ATOM 1358 N N . LEU A 1 170 ? 7.775 -2.801 -15.229 1.00 94.38 170 LEU A N 1
ATOM 1359 C CA . LEU A 1 170 ? 6.953 -2.991 -14.036 1.00 94.38 170 LEU A CA 1
ATOM 1360 C C . LEU A 1 170 ? 5.538 -2.426 -14.227 1.00 94.38 170 LEU A C 1
ATOM 1362 O O . LEU A 1 170 ? 4.567 -3.145 -14.030 1.00 94.38 170 LEU A O 1
ATOM 1366 N N . ASN A 1 171 ? 5.391 -1.193 -14.718 1.00 94.62 171 ASN A N 1
ATOM 1367 C CA . ASN A 1 171 ? 4.068 -0.585 -14.907 1.00 94.62 171 ASN A CA 1
ATOM 1368 C C . ASN A 1 171 ? 3.208 -1.267 -15.988 1.00 94.62 171 ASN A C 1
ATOM 1370 O O . ASN A 1 171 ? 1.984 -1.148 -15.942 1.00 94.62 171 ASN A O 1
ATOM 1374 N N . LYS A 1 172 ? 3.800 -2.026 -16.924 1.00 95.44 172 LYS A N 1
ATOM 1375 C CA . LYS A 1 172 ? 3.026 -2.906 -17.823 1.00 95.44 172 LYS A CA 1
ATOM 1376 C C . LYS A 1 172 ? 2.486 -4.119 -17.065 1.00 95.44 172 LYS A C 1
ATOM 1378 O O . LYS A 1 172 ? 1.320 -4.456 -17.231 1.00 95.44 172 LYS A O 1
ATOM 1383 N N . LEU A 1 173 ? 3.314 -4.746 -16.227 1.00 94.94 173 LEU A N 1
ATOM 1384 C CA . LEU A 1 173 ? 2.921 -5.886 -15.396 1.00 94.94 173 LEU A CA 1
ATOM 1385 C C . LEU A 1 173 ? 1.851 -5.488 -14.366 1.00 94.94 173 LEU A C 1
ATOM 1387 O O . LEU A 1 173 ? 0.808 -6.129 -14.295 1.00 94.94 173 LEU A O 1
ATOM 1391 N N . LEU A 1 174 ? 2.059 -4.390 -13.635 1.00 94.44 174 LEU A N 1
ATOM 1392 C CA . LEU A 1 174 ? 1.097 -3.852 -12.664 1.00 94.44 174 LEU A CA 1
ATOM 1393 C C . LEU A 1 174 ? -0.249 -3.508 -13.321 1.00 94.44 174 LEU A C 1
ATOM 1395 O O . LEU A 1 174 ? -1.295 -3.836 -12.767 1.00 94.44 174 LEU A O 1
ATOM 1399 N N . GLY A 1 175 ? -0.233 -2.943 -14.535 1.00 94.19 175 GLY A N 1
ATOM 1400 C CA . GLY A 1 175 ? -1.449 -2.681 -15.312 1.00 94.19 175 GLY A CA 1
ATOM 1401 C C . GLY A 1 175 ? -2.220 -3.944 -15.725 1.00 94.19 175 GLY A C 1
ATOM 1402 O O . GLY A 1 175 ? -3.443 -3.904 -15.801 1.00 94.19 175 GLY A O 1
ATOM 1403 N N . VAL A 1 176 ? -1.540 -5.077 -15.939 1.00 95.31 176 VAL A N 1
ATOM 1404 C CA . VAL A 1 176 ? -2.182 -6.391 -16.170 1.00 95.31 176 VAL A CA 1
ATOM 1405 C C . VAL A 1 176 ? -2.700 -7.009 -14.862 1.00 95.31 176 VAL A C 1
ATOM 1407 O O . VAL A 1 176 ? -3.666 -7.770 -14.871 1.00 95.31 176 VAL A O 1
ATOM 1410 N N . LEU A 1 177 ? -2.089 -6.670 -13.724 1.00 94.25 177 LEU A N 1
ATOM 1411 C CA . LEU A 1 177 ? -2.475 -7.156 -12.396 1.00 94.25 177 LEU A CA 1
ATOM 1412 C C . LEU A 1 177 ? -3.568 -6.319 -11.705 1.00 94.25 177 LEU A C 1
ATOM 1414 O O . LEU A 1 177 ? -3.983 -6.709 -10.612 1.00 94.25 177 LEU A O 1
ATOM 1418 N N . ASP A 1 178 ? -4.033 -5.229 -12.325 1.00 93.12 178 ASP A N 1
ATOM 1419 C CA . ASP A 1 178 ? -4.922 -4.212 -11.735 1.00 93.12 178 ASP A CA 1
ATOM 1420 C C . ASP A 1 178 ? -4.341 -3.599 -10.442 1.00 93.12 178 ASP A C 1
ATOM 1422 O O . ASP A 1 178 ? -4.993 -3.503 -9.401 1.00 93.12 178 ASP A O 1
ATOM 1426 N N . MET A 1 179 ? -3.055 -3.237 -10.495 1.00 92.56 179 MET A N 1
ATOM 1427 C CA . MET A 1 179 ? -2.303 -2.601 -9.410 1.00 92.56 179 MET A CA 1
ATOM 1428 C C . MET A 1 179 ? -1.940 -1.141 -9.746 1.00 92.56 179 MET A C 1
ATOM 1430 O O . MET A 1 179 ? -1.789 -0.804 -10.924 1.00 92.56 179 MET A O 1
ATOM 1434 N N . PRO A 1 180 ? -1.757 -0.260 -8.739 1.00 89.62 180 PRO A N 1
ATOM 1435 C CA . PRO A 1 180 ? -1.316 1.116 -8.962 1.00 89.62 180 PRO A CA 1
ATOM 1436 C C . PRO A 1 180 ? 0.044 1.177 -9.677 1.00 89.62 180 PRO A C 1
ATOM 1438 O O . PRO A 1 180 ? 0.904 0.342 -9.398 1.00 89.62 180 PRO A O 1
ATOM 1441 N N . PRO A 1 181 ? 0.283 2.165 -10.558 1.00 89.25 181 PRO A N 1
ATOM 1442 C CA . PRO A 1 181 ? 1.580 2.336 -11.203 1.00 89.25 181 PRO A CA 1
ATOM 1443 C C . PRO A 1 181 ? 2.644 2.808 -10.204 1.00 89.25 181 PRO A C 1
ATOM 1445 O O . PRO A 1 181 ? 2.415 3.721 -9.409 1.00 89.25 181 PRO A O 1
ATOM 1448 N N . PHE A 1 182 ? 3.840 2.233 -10.302 1.00 87.12 182 PHE A N 1
ATOM 1449 C CA . PHE A 1 182 ? 5.022 2.689 -9.582 1.00 87.12 182 PHE A CA 1
ATOM 1450 C C . PHE A 1 182 ? 5.615 3.936 -10.260 1.00 87.12 182 PHE A C 1
ATOM 1452 O O . PHE A 1 182 ? 5.744 3.985 -11.486 1.00 87.12 182 PHE A O 1
ATOM 1459 N N . ASN A 1 183 ? 5.995 4.942 -9.470 1.00 78.94 183 ASN A N 1
ATOM 1460 C CA . ASN A 1 183 ? 6.565 6.202 -9.955 1.00 78.94 183 ASN A CA 1
ATOM 1461 C C . ASN A 1 183 ? 7.982 6.393 -9.404 1.00 78.94 183 ASN A C 1
ATOM 1463 O O . ASN A 1 183 ? 8.187 6.350 -8.195 1.00 78.94 183 ASN A O 1
ATOM 1467 N N . ASN A 1 184 ? 8.938 6.711 -10.280 1.00 65.50 184 ASN A N 1
ATOM 1468 C CA . ASN A 1 184 ? 10.365 6.842 -9.949 1.00 65.50 184 ASN A CA 1
ATOM 1469 C C . ASN A 1 184 ? 10.726 8.047 -9.044 1.00 65.50 184 ASN A C 1
ATOM 1471 O O . ASN A 1 184 ? 11.896 8.280 -8.773 1.00 65.50 184 ASN A O 1
ATOM 1475 N N . HIS A 1 185 ? 9.740 8.832 -8.601 1.00 61.00 185 HIS A N 1
ATOM 1476 C CA . HIS A 1 185 ? 9.902 9.926 -7.629 1.00 61.00 185 HIS A CA 1
ATOM 1477 C C . HIS A 1 185 ? 9.633 9.483 -6.178 1.00 61.00 185 HIS A C 1
ATOM 1479 O O . HIS A 1 185 ? 9.491 10.325 -5.297 1.00 61.00 185 HIS A O 1
ATOM 1485 N N . LEU A 1 186 ? 9.484 8.175 -5.948 1.00 52.38 186 LEU A N 1
ATOM 1486 C CA . LEU A 1 186 ? 9.168 7.560 -4.652 1.00 52.38 186 LEU A CA 1
ATOM 1487 C C . LEU A 1 186 ? 10.321 6.660 -4.164 1.00 52.38 186 LEU A C 1
ATOM 1489 O O . LEU A 1 186 ? 10.100 5.670 -3.461 1.00 52.38 186 LEU A O 1
ATOM 1493 N N . LEU A 1 187 ? 11.532 7.044 -4.583 1.00 49.31 187 LEU A N 1
ATOM 1494 C CA . LEU A 1 187 ? 12.856 6.591 -4.163 1.00 49.31 187 LEU A CA 1
ATOM 1495 C C . LEU A 1 187 ? 13.638 7.815 -3.652 1.00 49.31 187 LEU A C 1
ATOM 1497 O O . LEU A 1 187 ? 13.446 8.904 -4.243 1.00 49.31 187 LEU A O 1
#

InterPro domains:
  IPR049012 Mutator-like transposase domain [PF20700] (83-185)

Radius of gyration: 30.88 Å; chains: 1; bounding box: 100×33×89 Å

pLDDT: mean 76.83, std 21.89, range [32.72, 96.44]

Foldseek 3Di:
DDDDDDDDDPDDDDDDDDDDPDDDDDDPDDDDQQDDPRDTDDPVVNVVVVVVVVVVVVVVVVVPPPDDDDDDDDPPPDDPDDFDAAADVVQCVVQQADPPPRDGFDPVQFPDWDDLFRKIWTFTADPPPRDTGTGIRFDWDQDPVRDIAGPVLVVVVVVCVVVVHDLVVVQVVCVVRRHDRGDPVSD

Organism: Cephus cinctus (NCBI:txid211228)

Secondary structure (DSSP, 8-state):
---------------------------------EEETTEEE-HHHHHHHHHHHHHHHHHHHHHHH-----------PPPS--S-----HHHHHHH-B-TTT--B--GGGEEEEEEETTEEEEEEE-TTT--EEEEESS-EEE-TTS-EEEHHHHHHHHHHHHTT--HHHHHHHHHHTT-PPP-TT--